Protein AF-B3NI70-F1 (afdb_monomer)

Organism: Drosophila erecta (NCBI:txid7220)

Nearest PDB structures (foldseek):
  4l7q-assembly1_C  TM=9.325E-01  e=4.106E-29  Danio rerio
  4l8f-assembly1_C  TM=9.329E-01  e=4.900E-29  Danio rerio
  1l9x-assembly3_C  TM=9.346E-01  e=8.839E-29  Homo sapiens
  4l95-assembly3_M  TM=9.378E-01  e=8.839E-29  Danio rerio
  1lzl-assembly1_A  TM=3.587E-01  e=7.372E+00  Rhodococcus sp. (in: high G+C Gram-positive bacteria)

Mean predicted aligned error: 4.78 Å

pLDDT: mean 93.31, std 11.62, range [36.91, 98.94]

Solvent-accessible surface area (backbone atoms only — not comparable to full-atom values): 17870 Å² total; per-residue (Å²): 131,83,92,63,78,78,74,79,68,38,37,34,31,37,43,32,35,48,54,46,69,61,51,53,77,75,50,84,71,78,57,40,26,31,40,57,42,32,59,54,53,40,44,42,77,47,59,39,45,51,25,71,34,81,50,69,61,60,68,66,57,51,52,55,53,57,58,33,30,12,26,40,36,33,51,58,74,85,70,58,81,51,67,69,55,34,69,76,36,74,90,54,67,46,38,34,59,61,37,50,42,50,51,49,54,52,36,51,52,40,30,53,50,14,62,76,66,74,34,78,42,47,38,48,26,36,41,13,26,29,43,21,27,50,50,54,52,21,58,72,50,75,33,76,76,47,46,42,84,47,57,80,37,63,32,34,31,42,43,43,72,34,98,63,28,62,79,38,90,85,53,31,82,57,55,65,70,59,53,56,44,42,54,68,42,31,18,40,28,29,74,45,46,65,39,38,29,70,64,38,38,46,76,57,65,38,56,80,53,37,42,69,36,20,30,46,62,43,92,87,63,57,64,27,49,36,28,38,33,38,74,87,48,64,38,39,28,25,44,29,38,42,39,41,21,77,53,45,86,54,78,63,44,88,47,57,36,57,68,4,59,38,74,67,14,30,56,63,22,47,48,58,41,40,50,53,44,59,52,16,65,46,18,68,44,62,61,53,72,72,62,37,70,37,43,33,48,84,82,56,75,63,44,78,40,34,84,40,68,75,46,92,39,45,34,31,34,76,34,45,76,83,68,73,65,61,77,61,71,67,61,59,51,49,69,73,73,108

Secondary structure (DSSP, 8-state):
-----PPPPPEEEEE-EEPPHHHHHHS-S-EEEEEEHHHHHHHHTTT-EEEEE-SS--HHHHHHHHHH-SEEEE-------SHHHHHH-TTS--HHHHHHHHHHHHHHHHHHHHHHTT-GGG---EEEETHHHHHHHHHHHT-GGGSEEEEEEEEEE--EE-TTGGGSTTTTT--HHHHHHHHHS--EEEEEEEE--HHHHHHTTGGGTEEEEEEEE-TT--EEEEEEEESSSSEEEESS-TTHHHH----SS--TTGGGGSHHHHHHHHHHHHHHHHHHTT------HHHHHHHSGGGS--EE-TTSTT-S-SEEEEEETT--PPPPHHHHHHHHH-

Sequence (338 aa):
MAEGALPNPPTVGVMCIDFATGLQRNFPGEFHSYIAASYVKYLEASGVHVVPIWIGRDRAYYDLMMSQLNGILLPGGAVFIDEADRQANPDLSSDCVRSAELIYQLSMERNRRAKKLDDPGGYFPVWGTCLGFQLLLIHAAEAPSIRIGCQPMRKAMPVKLADDYQHSQLLGSLPKSVADEMEKHPFACHQHRYCITKESLQAFGLAKDWHPLATQKDSSGLEFITIVEHRHFPIFGCQFHPERAAFEQLFMTEDKSHMAHSHIGIELAQIFGSRFVDFCRRNRNQFSAELKSRHLIWNWQPVFSGKFKDSNWLQAYLFEKNVDYLEDRNEAEELISS

Foldseek 3Di:
DDPDPDPDAFEEEEEWWADDPLCCVVDPDQFGTWDFCLVVVLLVVLRHFYFYQYFPDDLVSLLVVQLFGLEYEYEDDDDDDDPVVCVVPVVTDGRSLVVLLSNLVSQVVQLVVCVVVVNLQSHYAYEYEAVRVLSNLCSVLVHNVLKDFDDFQAEFDAWAFDPCLLLDLQCVPPDPVLVVLSHPARQFGAGDGIFHAPVSCVVSVNNVQKDQGTWDAGPVGDIGRAWMDGRRGNYIYGNGDLSCLPFQPQDLDDRRHPRLVDPSSNVSSSSNSNSSSVSSSSHPRHDDPVRSVQRTPVVFDWDQSSVDNSDRHRTMTTHRNPDDTDDDPVVVVVVVVD

Structure (mmCIF, N/CA/C/O backbone):
data_AF-B3NI70-F1
#
_entry.id   AF-B3NI70-F1
#
loop_
_atom_site.group_PDB
_atom_site.id
_atom_site.type_symbol
_atom_site.label_atom_id
_atom_site.label_alt_id
_atom_site.label_comp_id
_atom_site.label_asym_id
_atom_site.label_entity_id
_atom_site.label_seq_id
_atom_site.pdbx_PDB_ins_code
_atom_site.Cartn_x
_atom_site.Cartn_y
_atom_site.Cartn_z
_atom_site.occupancy
_atom_site.B_iso_or_equiv
_atom_site.auth_seq_id
_atom_site.auth_comp_id
_atom_site.auth_asym_id
_atom_site.auth_atom_id
_atom_site.pdbx_PDB_model_num
ATOM 1 N N . MET A 1 1 ? -14.626 -33.082 0.506 1.00 39.84 1 MET A N 1
ATOM 2 C CA . MET A 1 1 ? -14.380 -32.120 -0.588 1.00 39.84 1 MET A CA 1
ATOM 3 C C . MET A 1 1 ? -13.054 -32.506 -1.201 1.00 39.84 1 MET A C 1
ATOM 5 O O . MET A 1 1 ? -12.135 -32.752 -0.436 1.00 39.84 1 MET A O 1
ATOM 9 N N . ALA A 1 2 ? -13.011 -32.710 -2.516 1.00 36.91 2 ALA A N 1
ATOM 10 C CA . ALA A 1 2 ? -11.845 -33.266 -3.196 1.00 36.91 2 ALA A CA 1
ATOM 11 C C . ALA A 1 2 ? -10.587 -32.432 -2.907 1.00 36.91 2 ALA A C 1
ATOM 13 O O . ALA A 1 2 ? -10.636 -31.206 -3.004 1.00 36.91 2 ALA A O 1
ATOM 14 N N . GLU A 1 3 ? -9.488 -33.111 -2.571 1.00 44.47 3 G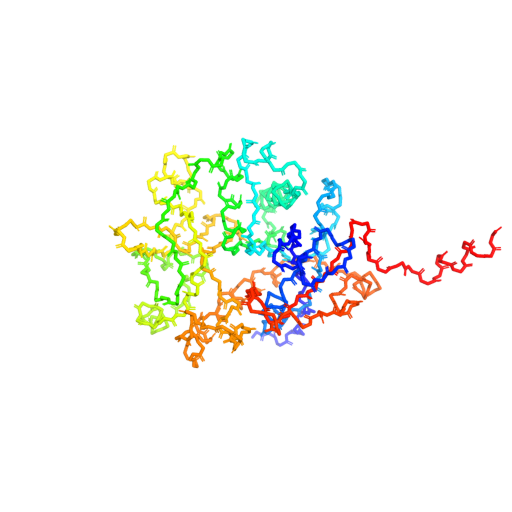LU A N 1
ATOM 15 C CA . GLU A 1 3 ? -8.120 -32.590 -2.639 1.00 44.47 3 GLU A CA 1
ATOM 16 C C . GLU A 1 3 ? -7.811 -32.260 -4.108 1.00 44.47 3 GLU A C 1
ATOM 18 O O . GLU A 1 3 ? -7.195 -33.028 -4.841 1.00 44.47 3 GLU A O 1
ATOM 23 N N . GLY A 1 4 ? -8.358 -31.143 -4.584 1.00 43.78 4 GLY A N 1
ATOM 24 C CA . GLY A 1 4 ? -7.996 -30.549 -5.860 1.00 43.78 4 GLY A CA 1
ATOM 25 C C . GLY A 1 4 ? -6.624 -29.908 -5.720 1.00 43.78 4 GLY A C 1
ATOM 26 O O . GLY A 1 4 ? -6.356 -29.259 -4.708 1.00 43.78 4 GLY A O 1
ATOM 27 N N . ALA A 1 5 ? -5.762 -30.114 -6.717 1.00 45.75 5 ALA A N 1
ATOM 28 C CA . ALA A 1 5 ? -4.449 -29.488 -6.809 1.00 45.75 5 ALA A CA 1
ATOM 29 C C . ALA A 1 5 ? -4.509 -28.022 -6.347 1.00 45.75 5 ALA A C 1
ATOM 31 O O . ALA A 1 5 ? -5.361 -27.261 -6.815 1.00 45.75 5 ALA A O 1
ATOM 32 N N . LEU A 1 6 ? -3.630 -27.643 -5.414 1.00 52.47 6 LEU A N 1
ATOM 33 C CA . LEU A 1 6 ? -3.508 -26.253 -4.985 1.00 52.47 6 LEU A CA 1
ATOM 34 C C . LEU A 1 6 ? -3.320 -25.383 -6.240 1.00 52.47 6 LEU A C 1
ATOM 36 O O . LEU A 1 6 ? -2.445 -25.698 -7.053 1.00 52.47 6 LEU A O 1
ATOM 40 N N . PRO A 1 7 ? -4.134 -24.331 -6.445 1.00 65.25 7 PRO A N 1
ATOM 41 C CA . PRO A 1 7 ? -3.966 -23.452 -7.594 1.00 65.25 7 PRO A CA 1
ATOM 42 C C . PRO A 1 7 ? -2.551 -22.858 -7.597 1.00 65.25 7 PRO A C 1
ATOM 44 O O . PRO A 1 7 ? -1.956 -22.654 -6.535 1.00 65.25 7 PRO A O 1
ATOM 47 N N . ASN A 1 8 ? -2.012 -22.586 -8.793 1.00 80.25 8 ASN A N 1
ATOM 48 C CA . ASN A 1 8 ? -0.702 -21.952 -8.951 1.00 80.25 8 ASN A CA 1
ATOM 49 C C . ASN A 1 8 ? -0.582 -20.723 -8.035 1.00 80.25 8 ASN A C 1
ATOM 51 O O . ASN A 1 8 ? -1.541 -19.949 -7.951 1.00 80.25 8 ASN A O 1
ATOM 55 N N . PRO A 1 9 ? 0.576 -20.500 -7.381 1.00 90.75 9 PRO A N 1
ATOM 56 C CA . PRO A 1 9 ? 0.737 -19.357 -6.493 1.00 90.75 9 PRO A CA 1
ATOM 57 C C . PRO A 1 9 ? 0.391 -18.042 -7.210 1.00 90.75 9 PRO A C 1
ATOM 59 O O . PRO A 1 9 ? 0.916 -17.810 -8.315 1.00 90.75 9 PRO A O 1
ATOM 62 N N . PRO A 1 10 ? -0.458 -17.182 -6.611 1.00 96.44 10 PRO A N 1
ATOM 63 C CA . PRO A 1 10 ? -0.879 -15.941 -7.242 1.00 96.44 10 PRO A CA 1
ATOM 64 C C . PRO A 1 10 ? 0.327 -15.028 -7.474 1.00 96.44 10 PRO A C 1
ATOM 66 O O . PRO A 1 10 ? 1.360 -15.126 -6.808 1.00 96.44 10 PRO A O 1
ATOM 69 N N . THR A 1 11 ? 0.193 -14.139 -8.449 1.00 98.38 11 THR A N 1
ATOM 70 C CA . THR A 1 11 ? 1.201 -13.143 -8.806 1.00 98.38 11 THR A CA 1
ATOM 71 C C . THR A 1 11 ? 0.671 -11.776 -8.408 1.00 98.38 11 THR A C 1
ATOM 73 O O . THR A 1 11 ? -0.350 -11.331 -8.931 1.00 98.38 11 THR A O 1
ATOM 76 N N . VAL A 1 12 ? 1.328 -11.131 -7.451 1.00 98.81 12 VAL A N 1
ATOM 77 C CA . VAL A 1 12 ? 0.884 -9.868 -6.860 1.00 98.81 12 VAL A CA 1
ATOM 78 C C . VAL A 1 12 ? 1.845 -8.760 -7.264 1.00 98.81 12 VAL A C 1
ATOM 80 O O . VAL A 1 12 ? 3.062 -8.900 -7.156 1.00 98.81 12 VAL A O 1
ATOM 83 N N . GLY A 1 13 ? 1.289 -7.652 -7.742 1.00 98.88 13 GLY A N 1
ATOM 84 C CA . GLY A 1 13 ? 2.069 -6.474 -8.087 1.00 98.88 13 GLY A CA 1
ATOM 85 C C . GLY A 1 13 ? 2.399 -5.660 -6.841 1.00 98.88 13 GLY A C 1
ATOM 86 O O . GLY A 1 13 ? 1.537 -5.485 -5.982 1.00 98.88 13 GLY A O 1
ATOM 87 N N . VAL A 1 14 ? 3.609 -5.118 -6.752 1.00 98.94 14 VAL A N 1
ATOM 88 C CA . VAL A 1 14 ? 3.953 -4.065 -5.787 1.00 98.94 14 VAL A CA 1
ATOM 89 C C . VAL A 1 14 ? 4.281 -2.811 -6.576 1.00 98.94 14 VAL A C 1
ATOM 91 O O . VAL A 1 14 ? 5.235 -2.805 -7.350 1.00 98.94 14 VAL A O 1
ATOM 94 N N . MET A 1 15 ? 3.480 -1.762 -6.405 1.00 98.81 15 MET A N 1
ATOM 95 C CA . MET A 1 15 ? 3.727 -0.484 -7.069 1.00 98.81 15 MET A CA 1
ATOM 96 C C . MET A 1 15 ? 5.036 0.123 -6.573 1.00 98.81 15 MET A C 1
ATOM 98 O O . MET A 1 15 ? 5.256 0.214 -5.367 1.00 98.81 15 MET A O 1
ATOM 102 N N . CYS A 1 16 ? 5.901 0.544 -7.492 1.00 98.25 16 CYS A N 1
ATOM 103 C CA . CYS A 1 16 ? 7.057 1.355 -7.141 1.00 98.25 16 CYS A CA 1
ATOM 104 C C . CYS A 1 16 ? 6.605 2.699 -6.547 1.00 98.25 16 CYS A C 1
ATOM 106 O O . CYS A 1 16 ? 5.468 3.134 -6.728 1.00 98.25 16 CYS A O 1
ATOM 108 N N . ILE A 1 17 ? 7.502 3.380 -5.844 1.00 96.44 17 ILE A N 1
ATOM 109 C CA . ILE A 1 17 ? 7.282 4.745 -5.351 1.00 96.44 17 ILE A CA 1
ATOM 110 C C . ILE A 1 17 ? 8.420 5.628 -5.839 1.00 96.44 17 ILE A C 1
ATOM 112 O O . ILE A 1 17 ? 9.542 5.146 -5.995 1.00 96.44 17 ILE A O 1
ATOM 116 N N . ASP A 1 18 ? 8.121 6.905 -6.082 1.00 95.06 18 ASP A N 1
ATOM 117 C CA . ASP A 1 18 ? 9.104 7.926 -6.439 1.00 95.06 18 ASP A CA 1
ATOM 118 C C . ASP A 1 18 ? 10.313 7.897 -5.503 1.00 95.06 18 ASP A C 1
ATOM 120 O O . ASP A 1 18 ? 10.190 7.643 -4.298 1.00 95.06 18 ASP A O 1
ATOM 124 N N . PHE A 1 19 ? 11.495 8.130 -6.068 1.00 91.06 19 PHE A N 1
ATOM 125 C CA . PHE A 1 19 ? 12.748 7.925 -5.361 1.00 91.06 19 PHE A CA 1
ATOM 126 C C . PHE A 1 19 ? 12.858 8.784 -4.097 1.00 91.06 19 PHE A C 1
ATOM 128 O O . PHE A 1 19 ? 12.721 10.006 -4.118 1.00 91.06 19 PHE A O 1
ATOM 135 N N . ALA A 1 20 ? 13.120 8.136 -2.961 1.00 85.75 20 ALA A N 1
ATOM 136 C CA . ALA A 1 20 ? 13.198 8.833 -1.687 1.00 85.75 20 ALA A CA 1
ATOM 137 C C . ALA A 1 20 ? 14.481 9.674 -1.585 1.00 85.75 20 ALA A C 1
ATOM 139 O O . ALA A 1 20 ? 15.583 9.169 -1.799 1.00 85.75 20 ALA A O 1
ATOM 140 N N . THR A 1 21 ? 14.361 10.917 -1.114 1.00 83.94 21 THR A N 1
ATOM 141 C CA . THR A 1 21 ? 15.502 11.836 -0.916 1.00 83.94 21 THR A CA 1
ATOM 142 C C . THR A 1 21 ? 16.610 11.247 -0.034 1.00 83.94 21 THR A C 1
ATOM 144 O O . THR A 1 21 ? 17.794 11.449 -0.294 1.00 83.94 21 THR A O 1
ATOM 147 N N . GLY A 1 22 ? 16.252 10.463 0.990 1.00 82.25 22 GLY A N 1
ATOM 148 C CA . GLY A 1 22 ? 17.220 9.748 1.830 1.00 82.25 22 GLY A CA 1
ATOM 149 C C . GLY A 1 22 ? 18.013 8.670 1.077 1.00 82.25 22 GLY A C 1
ATOM 150 O O . GLY A 1 22 ? 19.196 8.483 1.348 1.00 82.25 22 GLY A O 1
ATOM 151 N N . LEU A 1 23 ? 17.402 7.990 0.100 1.00 85.00 23 LEU A N 1
ATOM 152 C CA . LEU A 1 23 ? 18.117 7.045 -0.765 1.00 85.00 23 LEU A CA 1
ATOM 153 C C . LEU A 1 23 ? 19.006 7.792 -1.759 1.00 85.00 23 LEU A C 1
ATOM 155 O O . LEU A 1 23 ? 20.161 7.412 -1.917 1.00 85.00 23 LEU A O 1
ATOM 159 N N . GLN A 1 24 ? 18.522 8.896 -2.332 1.00 85.50 24 GLN A N 1
ATOM 160 C CA . GLN A 1 24 ? 19.281 9.737 -3.264 1.00 85.50 24 GLN A CA 1
ATOM 161 C C . GLN A 1 24 ? 20.598 10.255 -2.683 1.00 85.50 24 GLN A C 1
ATOM 163 O O . GLN A 1 24 ? 21.613 10.267 -3.373 1.00 85.50 24 GLN A O 1
ATOM 168 N N . ARG A 1 25 ? 20.621 10.626 -1.397 1.00 85.75 25 ARG A N 1
ATOM 169 C CA . ARG A 1 25 ? 21.863 11.052 -0.728 1.00 85.75 25 ARG A CA 1
ATOM 170 C C . ARG A 1 25 ? 22.903 9.939 -0.593 1.00 85.75 25 ARG A C 1
ATOM 172 O O . ARG A 1 25 ? 24.093 10.232 -0.548 1.00 85.75 25 ARG A O 1
ATOM 179 N N . ASN A 1 26 ? 22.461 8.689 -0.480 1.00 87.44 26 ASN A N 1
ATOM 180 C CA . ASN A 1 26 ? 23.309 7.549 -0.124 1.00 87.44 26 ASN A CA 1
ATOM 181 C C . ASN A 1 26 ? 23.675 6.655 -1.317 1.00 87.44 26 ASN A C 1
ATOM 183 O O . ASN A 1 26 ? 24.679 5.943 -1.269 1.00 87.44 26 ASN A O 1
ATOM 187 N N . PHE A 1 27 ? 22.866 6.682 -2.374 1.00 88.19 27 PHE A N 1
ATOM 188 C CA . PHE A 1 27 ? 23.046 5.903 -3.591 1.00 88.19 27 PHE A CA 1
ATOM 189 C C . PHE A 1 27 ? 23.091 6.855 -4.790 1.00 88.19 27 PHE A C 1
ATOM 191 O O . PHE A 1 27 ? 22.039 7.172 -5.349 1.00 88.19 27 PHE A O 1
ATOM 198 N N . PRO A 1 28 ? 24.288 7.338 -5.177 1.00 80.69 28 PRO A N 1
ATOM 199 C CA . PRO A 1 28 ? 24.428 8.148 -6.378 1.00 80.69 28 PRO A CA 1
ATOM 200 C C . PRO A 1 28 ? 24.087 7.297 -7.609 1.00 80.69 28 PRO A C 1
ATOM 202 O O . PRO A 1 28 ? 24.557 6.167 -7.737 1.00 80.69 28 PRO A O 1
ATOM 205 N N . GLY A 1 29 ? 23.256 7.835 -8.496 1.00 80.38 29 GLY A N 1
ATOM 206 C CA . GLY A 1 29 ? 22.772 7.165 -9.701 1.00 80.38 29 GLY A CA 1
ATOM 207 C C . GLY A 1 29 ? 21.487 7.813 -10.212 1.00 80.38 29 GLY A C 1
ATOM 208 O O . GLY A 1 29 ? 20.841 8.571 -9.486 1.00 80.38 29 GLY A O 1
ATOM 209 N N . GLU A 1 30 ? 21.108 7.514 -11.452 1.00 84.25 30 GLU A N 1
ATOM 210 C CA . GLU A 1 30 ? 19.882 8.026 -12.081 1.00 84.25 30 GLU A CA 1
ATOM 211 C C . GLU A 1 30 ? 18.668 7.139 -11.747 1.00 84.25 30 GLU A C 1
ATOM 213 O O . GLU A 1 30 ? 17.980 6.604 -12.617 1.00 84.25 30 GLU A O 1
ATOM 218 N N . PHE A 1 31 ? 18.408 6.958 -10.450 1.00 91.31 31 PHE A N 1
ATOM 219 C CA . PHE A 1 31 ? 17.236 6.227 -9.972 1.00 91.31 31 PHE A CA 1
ATOM 220 C C . PHE A 1 31 ? 15.998 7.127 -9.947 1.00 91.31 31 PHE A C 1
ATOM 222 O O . PHE A 1 31 ? 16.049 8.272 -9.503 1.00 91.31 31 PHE A O 1
ATOM 229 N N . HIS A 1 32 ? 14.867 6.575 -10.382 1.00 92.31 32 HIS A N 1
ATOM 230 C CA . HIS A 1 32 ? 13.576 7.268 -10.458 1.00 92.31 32 HIS A CA 1
ATOM 231 C C . HIS A 1 32 ? 12.558 6.723 -9.467 1.00 92.31 32 HIS A C 1
ATOM 233 O O . HIS A 1 32 ? 11.722 7.456 -8.943 1.00 92.31 32 HIS A O 1
ATOM 239 N N . SER A 1 33 ? 12.627 5.424 -9.180 1.00 96.00 33 SER A N 1
ATOM 240 C CA . SER A 1 33 ? 11.691 4.783 -8.266 1.00 96.00 33 SER A CA 1
ATOM 241 C C . SER A 1 33 ? 12.350 3.678 -7.451 1.00 96.00 33 SER A C 1
ATOM 243 O O . SER A 1 33 ? 13.472 3.251 -7.729 1.00 96.00 33 SER A O 1
ATOM 245 N N . TYR A 1 34 ? 11.677 3.237 -6.394 1.00 97.31 34 TYR A N 1
ATOM 246 C CA . TYR A 1 34 ? 12.152 2.155 -5.539 1.00 97.31 34 TYR A CA 1
ATOM 247 C C . TYR A 1 34 ? 10.994 1.331 -4.970 1.00 97.31 34 TYR A C 1
ATOM 249 O O . TYR A 1 34 ? 9.837 1.759 -4.963 1.00 97.31 34 TYR A O 1
ATOM 257 N N . ILE A 1 35 ? 11.334 0.154 -4.447 1.00 98.44 35 ILE A N 1
ATOM 258 C CA . ILE A 1 35 ? 10.477 -0.657 -3.577 1.00 98.44 35 ILE A CA 1
ATOM 259 C C . ILE A 1 35 ? 11.288 -1.018 -2.332 1.00 98.44 35 ILE A C 1
ATOM 261 O O . ILE A 1 35 ? 12.368 -1.602 -2.438 1.00 98.44 35 ILE A O 1
ATOM 265 N N . ALA A 1 36 ? 10.771 -0.719 -1.138 1.00 98.19 36 ALA A N 1
ATOM 266 C CA . ALA A 1 36 ? 11.353 -1.262 0.088 1.00 98.19 36 ALA A CA 1
ATOM 267 C C . ALA A 1 36 ? 11.178 -2.788 0.105 1.00 98.19 36 ALA A C 1
ATOM 269 O O . ALA A 1 36 ? 10.072 -3.301 -0.087 1.00 98.19 36 ALA A O 1
ATOM 270 N N . ALA A 1 37 ? 12.264 -3.528 0.334 1.00 98.69 37 ALA A N 1
ATOM 271 C CA . ALA A 1 37 ? 12.258 -4.985 0.204 1.00 98.69 37 ALA A CA 1
ATOM 272 C C . ALA A 1 37 ? 11.332 -5.676 1.220 1.00 98.69 37 ALA A C 1
ATOM 274 O O . ALA A 1 37 ? 10.923 -6.814 1.001 1.00 98.69 37 ALA A O 1
ATOM 275 N N . SER A 1 38 ? 10.976 -4.998 2.312 1.00 98.69 38 SER A N 1
ATOM 276 C CA . SER A 1 38 ? 10.004 -5.475 3.295 1.00 98.69 38 SER A CA 1
ATOM 277 C C . SER A 1 38 ? 8.625 -5.754 2.693 1.00 98.69 38 SER A C 1
ATOM 279 O O . SER A 1 38 ? 8.050 -6.783 3.029 1.00 98.69 38 SER A O 1
ATOM 281 N N . TY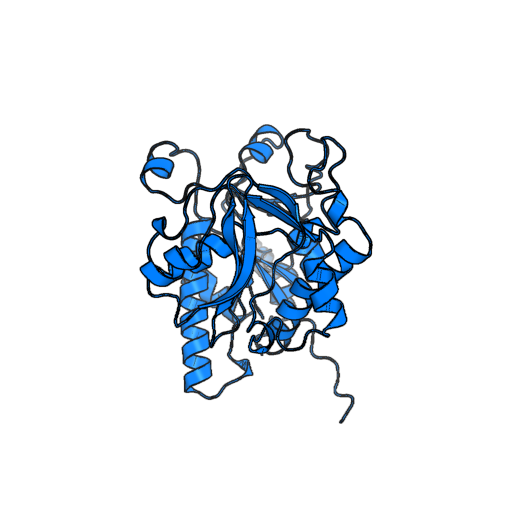R A 1 39 ? 8.127 -4.953 1.740 1.00 98.88 39 TYR A N 1
ATOM 282 C CA . TYR A 1 39 ? 6.857 -5.250 1.052 1.00 98.88 39 TYR A CA 1
ATOM 283 C C . TYR A 1 39 ? 6.916 -6.548 0.243 1.00 98.88 39 TYR A C 1
ATOM 285 O O . TYR A 1 39 ? 5.953 -7.314 0.227 1.00 98.88 39 TYR A O 1
ATOM 293 N N . VAL A 1 40 ? 8.056 -6.807 -0.405 1.00 98.88 40 VAL A N 1
ATOM 294 C CA . VAL A 1 40 ? 8.282 -8.023 -1.198 1.00 98.88 40 VAL A CA 1
ATOM 295 C C . VAL A 1 40 ? 8.292 -9.239 -0.275 1.00 98.88 40 VAL A C 1
ATOM 297 O O . VAL A 1 40 ? 7.477 -10.141 -0.446 1.00 98.88 40 VAL A O 1
ATOM 300 N N . LYS A 1 41 ? 9.132 -9.211 0.769 1.00 98.88 41 LYS A N 1
ATOM 301 C CA . LYS A 1 41 ? 9.246 -10.289 1.766 1.00 98.88 41 LYS A CA 1
ATOM 302 C C . LYS A 1 41 ? 7.914 -10.577 2.459 1.00 98.88 41 LYS A C 1
ATOM 304 O O . LYS A 1 41 ? 7.567 -11.732 2.677 1.00 98.88 41 LYS A O 1
ATOM 309 N N . TYR A 1 42 ? 7.155 -9.532 2.774 1.00 98.81 42 TYR A N 1
ATOM 310 C CA . TYR A 1 42 ? 5.852 -9.631 3.426 1.00 98.81 42 TYR A CA 1
ATOM 311 C C . TYR A 1 42 ? 4.812 -10.391 2.599 1.00 98.81 42 TYR A C 1
ATOM 313 O O . TYR A 1 42 ? 4.085 -11.243 3.123 1.00 98.81 42 TYR A O 1
ATOM 321 N N . LEU A 1 43 ? 4.767 -10.113 1.296 1.00 98.81 43 LEU A N 1
ATOM 322 C CA . LEU A 1 43 ? 3.892 -10.819 0.370 1.00 98.81 43 LEU A CA 1
ATOM 323 C C . LEU A 1 43 ? 4.404 -12.234 0.077 1.00 98.81 43 LEU A C 1
ATOM 325 O O . LEU A 1 43 ? 3.613 -13.175 0.111 1.00 98.81 43 LEU A O 1
ATOM 329 N N . GLU A 1 44 ? 5.709 -12.417 -0.148 1.00 98.69 44 GLU A N 1
ATOM 330 C CA . GLU A 1 44 ? 6.312 -13.741 -0.370 1.00 98.69 44 GLU A CA 1
ATOM 331 C C . GLU A 1 44 ? 6.085 -14.680 0.826 1.00 98.69 44 GLU A C 1
ATOM 333 O O . GLU A 1 44 ? 5.736 -15.844 0.628 1.00 98.69 44 GLU A O 1
ATOM 338 N N . ALA A 1 45 ? 6.149 -14.166 2.061 1.00 98.38 45 ALA A N 1
ATOM 339 C CA . ALA A 1 45 ? 5.808 -14.908 3.280 1.00 98.38 45 ALA A CA 1
ATOM 340 C C . ALA A 1 45 ? 4.341 -15.386 3.323 1.00 98.38 45 ALA A C 1
ATOM 342 O O . ALA A 1 45 ? 4.008 -16.292 4.083 1.00 98.38 45 ALA A O 1
ATOM 343 N N . SER A 1 46 ? 3.469 -14.817 2.484 1.00 97.75 46 SER A N 1
ATOM 344 C CA . SER A 1 46 ? 2.071 -15.235 2.307 1.00 97.75 46 SER A CA 1
ATOM 345 C C . SER A 1 46 ? 1.870 -16.205 1.127 1.00 97.75 46 SER A C 1
ATOM 347 O O . SER A 1 46 ? 0.734 -16.591 0.829 1.00 97.75 46 SER A O 1
ATOM 349 N N . GLY A 1 47 ? 2.952 -16.618 0.453 1.00 97.06 47 GLY A N 1
ATOM 350 C CA . GLY A 1 47 ? 2.947 -17.626 -0.609 1.00 97.06 47 GLY A CA 1
ATOM 351 C C . GLY A 1 47 ? 2.571 -17.084 -1.988 1.00 97.06 47 GLY A C 1
ATOM 352 O O . GLY A 1 47 ? 1.735 -17.683 -2.670 1.00 97.06 47 GLY A O 1
ATOM 353 N N . VAL A 1 48 ? 3.151 -15.949 -2.388 1.00 97.81 48 VAL A N 1
ATOM 354 C CA . VAL A 1 48 ? 2.928 -15.336 -3.710 1.00 97.81 48 VAL A CA 1
ATOM 355 C C . VAL A 1 48 ? 4.232 -15.083 -4.445 1.00 97.81 48 VAL A C 1
ATOM 357 O O . VAL A 1 48 ? 5.297 -14.996 -3.844 1.00 97.81 48 VAL A O 1
ATOM 360 N N . HIS A 1 49 ? 4.116 -14.900 -5.754 1.00 98.31 49 HIS A N 1
ATOM 361 C CA . HIS A 1 49 ? 5.169 -14.317 -6.569 1.00 98.31 49 HIS A CA 1
ATOM 362 C C . HIS A 1 49 ? 4.960 -12.806 -6.692 1.00 98.31 49 HIS A C 1
ATOM 364 O O . HIS A 1 49 ? 3.824 -12.366 -6.872 1.00 98.31 49 HIS A O 1
ATOM 370 N N . VAL A 1 50 ? 6.035 -12.020 -6.635 1.00 98.81 50 VAL A N 1
ATOM 371 C CA . VAL A 1 50 ? 5.956 -10.553 -6.687 1.00 98.81 50 VAL A CA 1
ATOM 372 C C . VAL A 1 50 ? 6.474 -10.012 -8.017 1.00 98.81 50 VAL A C 1
ATOM 374 O O . VAL A 1 50 ? 7.516 -10.441 -8.511 1.00 98.81 50 VAL A O 1
ATOM 377 N N . VAL A 1 51 ? 5.748 -9.041 -8.571 1.00 98.75 51 VAL A N 1
ATOM 378 C CA . VAL A 1 51 ? 6.132 -8.265 -9.760 1.00 98.75 51 VAL A CA 1
ATOM 379 C C . VAL A 1 51 ? 6.238 -6.785 -9.364 1.00 98.75 51 VAL A C 1
ATOM 381 O O . VAL A 1 51 ? 5.268 -6.253 -8.816 1.00 98.75 51 VAL A O 1
ATOM 384 N N . PRO A 1 52 ? 7.368 -6.091 -9.601 1.00 98.62 52 PRO A N 1
ATOM 385 C CA . PRO A 1 52 ? 7.431 -4.642 -9.431 1.00 98.62 52 PRO A CA 1
ATOM 386 C C . PRO A 1 52 ? 6.557 -3.966 -10.490 1.00 98.62 52 PRO A C 1
ATOM 388 O O . PRO A 1 52 ? 6.610 -4.349 -11.654 1.00 98.62 52 PRO A O 1
ATOM 391 N N . ILE A 1 53 ? 5.739 -2.985 -10.111 1.00 98.62 53 ILE A N 1
ATOM 392 C CA . ILE A 1 53 ? 4.860 -2.249 -11.032 1.00 98.62 53 ILE A CA 1
ATOM 393 C C . ILE A 1 53 ? 5.377 -0.823 -11.183 1.00 98.62 53 ILE A C 1
ATOM 395 O O . ILE A 1 53 ? 5.307 -0.027 -10.246 1.00 98.62 53 ILE A O 1
ATOM 399 N N . TRP A 1 54 ? 5.862 -0.504 -12.382 1.00 98.00 54 TRP A N 1
ATOM 400 C CA . TRP A 1 54 ? 6.416 0.805 -12.720 1.00 98.00 54 TRP A CA 1
ATOM 401 C C . TRP A 1 54 ? 5.413 1.952 -12.538 1.00 98.00 54 TRP A C 1
ATOM 403 O O . TRP A 1 54 ? 4.225 1.834 -12.856 1.00 98.00 54 TRP A O 1
ATOM 413 N N . ILE A 1 55 ? 5.913 3.082 -12.043 1.00 97.44 55 ILE A N 1
ATOM 414 C CA . ILE A 1 55 ? 5.176 4.349 -11.948 1.00 97.44 55 ILE A CA 1
ATOM 415 C C . ILE A 1 55 ? 5.417 5.213 -13.186 1.00 97.44 55 ILE A C 1
ATOM 417 O O . ILE A 1 55 ? 6.374 4.989 -13.923 1.00 97.44 55 ILE A O 1
ATOM 421 N N . GLY A 1 56 ? 4.546 6.194 -13.418 1.00 95.31 56 GLY A N 1
ATOM 422 C CA . GLY A 1 56 ? 4.701 7.157 -14.516 1.00 95.31 56 GLY A CA 1
ATOM 423 C C . GLY A 1 56 ? 4.395 6.578 -15.900 1.00 95.31 56 GLY A C 1
ATOM 424 O O . GLY A 1 56 ? 4.695 7.204 -16.914 1.00 95.31 56 GLY A O 1
ATOM 425 N N . ARG A 1 57 ? 3.793 5.386 -15.955 1.00 96.06 57 ARG A N 1
ATOM 426 C CA . ARG A 1 57 ? 3.325 4.761 -17.195 1.00 96.06 57 ARG A CA 1
ATOM 427 C C . ARG A 1 57 ? 1.890 5.201 -17.507 1.00 96.06 57 ARG A C 1
ATOM 429 O O . ARG A 1 57 ? 1.220 5.844 -16.697 1.00 96.06 57 ARG A O 1
ATOM 436 N N . ASP A 1 58 ? 1.421 4.890 -18.709 1.00 97.56 58 ASP A N 1
ATOM 437 C CA . ASP A 1 58 ? 0.070 5.242 -19.134 1.00 97.56 58 ASP A CA 1
ATOM 438 C C . ASP A 1 58 ? -0.989 4.242 -18.632 1.00 97.56 58 ASP A C 1
ATOM 440 O O . ASP A 1 58 ? -0.704 3.223 -18.000 1.00 97.56 58 ASP A O 1
ATOM 444 N N . ARG A 1 59 ? -2.261 4.538 -18.911 1.00 98.44 59 ARG A N 1
ATOM 445 C CA . ARG A 1 59 ? -3.379 3.672 -18.520 1.00 98.44 59 ARG A CA 1
ATOM 446 C C . ARG A 1 59 ? -3.307 2.282 -19.165 1.00 98.44 59 ARG A C 1
ATOM 448 O O . ARG A 1 59 ? -3.724 1.318 -18.527 1.00 98.44 59 ARG A O 1
ATOM 455 N N . ALA A 1 60 ? -2.822 2.184 -20.405 1.00 98.56 60 ALA A N 1
ATOM 456 C CA . ALA A 1 60 ? -2.771 0.927 -21.147 1.00 98.56 60 ALA A CA 1
ATOM 457 C C . ALA A 1 60 ? -1.788 -0.052 -20.497 1.00 98.56 60 ALA A C 1
ATOM 459 O O . ALA A 1 60 ? -2.114 -1.226 -20.332 1.00 98.56 60 ALA A O 1
ATOM 460 N N . TYR A 1 61 ? -0.645 0.451 -20.029 1.00 98.12 61 TYR A N 1
ATOM 461 C CA . TYR A 1 61 ? 0.298 -0.319 -19.227 1.00 98.12 61 TYR A CA 1
ATOM 462 C C . TYR A 1 61 ? -0.363 -0.910 -17.973 1.00 98.12 61 TYR A C 1
ATOM 464 O O . TYR A 1 61 ? -0.276 -2.116 -17.736 1.00 98.12 61 TYR A O 1
ATOM 472 N N . TYR A 1 62 ? -1.064 -0.093 -17.177 1.00 98.69 62 TYR A N 1
ATOM 473 C CA . TYR A 1 62 ? -1.699 -0.591 -15.952 1.00 98.69 62 TYR A CA 1
ATOM 474 C C . TYR A 1 62 ? -2.810 -1.598 -16.245 1.00 98.69 62 TYR A C 1
ATOM 476 O O . TYR A 1 62 ? -2.915 -2.599 -15.537 1.00 98.69 62 TYR A O 1
ATOM 484 N N . ASP A 1 63 ? -3.608 -1.386 -17.293 1.00 98.56 63 ASP A N 1
ATOM 485 C CA . ASP A 1 63 ? -4.640 -2.349 -17.680 1.00 98.56 63 ASP A CA 1
AT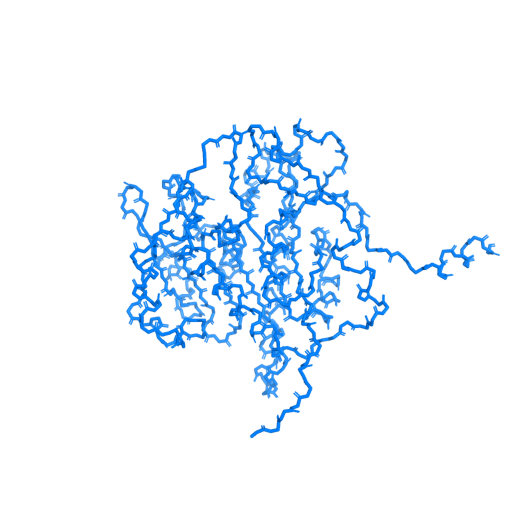OM 486 C C . ASP A 1 63 ? -4.031 -3.686 -18.133 1.00 98.56 63 ASP A C 1
ATOM 488 O O . ASP A 1 63 ? -4.475 -4.752 -17.687 1.00 98.56 63 ASP A O 1
ATOM 492 N N . LEU A 1 64 ? -2.956 -3.641 -18.928 1.00 97.94 64 LEU A N 1
ATOM 493 C CA . LEU A 1 64 ? -2.201 -4.825 -19.332 1.00 97.94 64 LEU A CA 1
ATOM 494 C C . LEU A 1 64 ? -1.664 -5.570 -18.107 1.00 97.94 64 LEU A C 1
ATOM 496 O O . LEU A 1 64 ? -1.974 -6.748 -17.931 1.00 97.94 64 LEU A O 1
ATOM 500 N N . MET A 1 65 ? -0.942 -4.894 -17.213 1.00 98.44 65 MET A N 1
ATOM 501 C CA . MET A 1 65 ? -0.390 -5.520 -16.008 1.00 98.44 65 MET A CA 1
ATOM 502 C C . MET A 1 65 ? -1.487 -6.114 -15.123 1.00 98.44 65 MET A C 1
ATOM 504 O O . MET A 1 65 ? -1.412 -7.274 -14.711 1.00 98.44 65 MET A O 1
ATOM 508 N N . MET A 1 66 ? -2.567 -5.370 -14.883 1.00 98.56 66 MET A N 1
ATOM 509 C CA . MET A 1 66 ? -3.696 -5.861 -14.098 1.00 98.56 66 MET A CA 1
ATOM 510 C C . MET A 1 66 ? -4.410 -7.033 -14.776 1.00 98.56 66 MET A C 1
ATOM 512 O O . MET A 1 66 ? -5.081 -7.792 -14.089 1.00 98.56 66 MET A O 1
ATOM 516 N N . SER A 1 67 ? -4.331 -7.214 -16.101 1.00 97.69 67 SER A N 1
ATOM 517 C CA . SER A 1 67 ? -4.898 -8.396 -16.783 1.00 97.69 67 SER A CA 1
ATOM 518 C C . SER A 1 67 ? -4.149 -9.694 -16.457 1.00 97.69 67 SER A C 1
ATOM 520 O O . SER A 1 67 ? -4.732 -10.770 -16.549 1.00 97.69 67 SER A O 1
ATOM 522 N N . GLN A 1 68 ? -2.886 -9.587 -16.035 1.00 97.69 68 GLN A N 1
ATOM 523 C CA . GLN A 1 68 ? -2.015 -10.723 -15.728 1.00 97.69 68 GLN A CA 1
ATOM 524 C C . GLN A 1 68 ? -1.921 -10.999 -14.216 1.00 97.69 68 GLN A C 1
ATOM 526 O O . GLN A 1 68 ? -1.799 -12.149 -13.794 1.00 97.69 68 GLN A O 1
ATOM 531 N N . LEU A 1 69 ? -1.980 -9.948 -13.391 1.00 98.44 69 LEU A N 1
ATOM 532 C CA . LEU A 1 69 ? -1.825 -10.013 -11.933 1.00 98.44 69 LEU A CA 1
ATOM 533 C C . LEU A 1 69 ? -3.102 -10.466 -11.223 1.00 98.44 69 LEU A C 1
ATOM 535 O O . LEU A 1 69 ? -4.210 -10.223 -11.691 1.00 98.44 69 LEU A O 1
ATOM 539 N N . ASN A 1 70 ? -2.937 -11.033 -10.032 1.00 98.69 70 ASN A N 1
ATOM 540 C CA . ASN A 1 70 ? -4.031 -11.451 -9.157 1.00 98.69 70 ASN A CA 1
ATOM 541 C C . ASN A 1 70 ? -4.421 -10.388 -8.117 1.00 98.69 70 ASN A C 1
ATOM 543 O O . ASN A 1 70 ? -5.402 -10.569 -7.405 1.00 98.69 70 ASN A O 1
ATOM 547 N N . GLY A 1 71 ? -3.652 -9.303 -8.009 1.00 98.81 71 GLY A N 1
ATOM 548 C CA . GLY A 1 71 ? -3.888 -8.169 -7.117 1.00 98.81 71 GLY A CA 1
ATOM 549 C C . GLY A 1 71 ? -2.687 -7.221 -7.099 1.00 98.81 71 GLY A C 1
ATOM 550 O O . GLY A 1 71 ? -1.614 -7.572 -7.599 1.00 98.81 71 GLY A O 1
ATOM 551 N N . ILE A 1 72 ? -2.856 -6.019 -6.543 1.00 98.94 72 ILE A N 1
ATOM 552 C CA . ILE A 1 72 ? -1.777 -5.020 -6.413 1.00 98.94 72 ILE A CA 1
ATOM 553 C C . ILE A 1 72 ? -1.725 -4.445 -4.994 1.00 98.94 72 ILE A C 1
ATOM 555 O O . ILE A 1 72 ? -2.754 -4.084 -4.426 1.00 98.94 72 ILE A O 1
ATOM 559 N N . LEU A 1 73 ? -0.516 -4.308 -4.450 1.00 98.94 73 LEU A N 1
ATOM 560 C CA . LEU A 1 73 ? -0.222 -3.550 -3.238 1.00 98.94 73 LEU A CA 1
ATOM 561 C C . LEU A 1 73 ? 0.374 -2.179 -3.597 1.00 98.94 73 LEU A C 1
ATOM 563 O O . LEU A 1 73 ? 1.362 -2.083 -4.327 1.00 98.94 73 LEU A O 1
ATOM 567 N N . LEU A 1 74 ? -0.218 -1.125 -3.040 1.00 98.88 74 LEU A N 1
ATOM 568 C CA . LEU A 1 74 ? 0.267 0.251 -3.047 1.00 98.88 74 LEU A CA 1
ATOM 569 C C . LEU A 1 74 ? 1.022 0.491 -1.729 1.00 98.88 74 LEU A C 1
ATOM 571 O O . LEU A 1 74 ? 0.391 0.523 -0.664 1.00 98.88 74 LEU A O 1
ATOM 575 N N . PRO A 1 75 ? 2.358 0.605 -1.753 1.00 98.62 75 PRO A N 1
ATOM 576 C CA . PRO A 1 75 ? 3.143 0.698 -0.530 1.00 98.62 75 PRO A CA 1
ATOM 577 C C . PRO A 1 75 ? 3.080 2.098 0.094 1.00 98.62 75 PRO A C 1
ATOM 579 O O . PRO A 1 75 ? 2.526 3.053 -0.455 1.00 98.62 75 PRO A O 1
ATOM 582 N N . GLY A 1 76 ? 3.673 2.218 1.278 1.00 97.19 76 GLY A N 1
ATOM 583 C CA . GLY A 1 76 ? 3.944 3.498 1.915 1.00 97.19 76 GLY A CA 1
ATOM 584 C C . GLY A 1 76 ? 5.092 4.254 1.244 1.00 97.19 76 GLY A C 1
ATOM 585 O O . GLY A 1 76 ? 5.875 3.696 0.481 1.00 97.19 76 GLY A O 1
ATOM 586 N N . GLY A 1 77 ? 5.222 5.536 1.572 1.00 93.00 77 GLY A N 1
ATOM 587 C CA . GLY A 1 77 ? 6.226 6.416 0.987 1.00 93.00 77 GLY A CA 1
ATOM 588 C C . GLY A 1 77 ? 6.038 7.858 1.441 1.00 93.00 77 GLY A C 1
ATOM 589 O O . GLY A 1 77 ? 5.210 8.144 2.308 1.00 93.00 77 GLY A O 1
ATOM 590 N N . ALA A 1 78 ? 6.805 8.768 0.850 1.00 88.19 78 ALA A N 1
ATOM 591 C CA . ALA A 1 78 ? 6.706 10.195 1.121 1.00 88.19 78 ALA A CA 1
ATOM 592 C C . ALA A 1 78 ? 6.890 10.973 -0.184 1.00 88.19 78 ALA A C 1
ATOM 594 O O . ALA A 1 78 ? 8.012 11.125 -0.656 1.00 88.19 78 ALA A O 1
ATOM 595 N N . VAL A 1 79 ? 5.777 11.448 -0.742 1.00 88.19 79 VAL A N 1
ATOM 596 C CA . VAL A 1 79 ? 5.732 12.276 -1.954 1.00 88.19 79 VAL A CA 1
ATOM 597 C C . VAL A 1 79 ? 4.856 13.501 -1.716 1.00 88.19 79 VAL A C 1
ATOM 599 O O . VAL A 1 79 ? 4.028 13.514 -0.793 1.00 88.19 79 VAL A O 1
ATOM 602 N N . PHE A 1 80 ? 5.024 14.522 -2.550 1.00 85.56 80 PHE A N 1
ATOM 603 C CA . PHE A 1 80 ? 4.152 15.688 -2.542 1.00 85.56 80 PHE A CA 1
ATOM 604 C C . PHE A 1 80 ? 2.872 15.381 -3.321 1.00 85.56 80 PHE A C 1
ATOM 606 O O . PHE A 1 80 ? 2.905 14.948 -4.466 1.00 85.56 80 PHE A O 1
ATOM 613 N N . ILE A 1 81 ? 1.723 15.579 -2.678 1.00 85.56 81 ILE A N 1
ATOM 614 C CA . ILE A 1 81 ? 0.411 15.342 -3.306 1.00 85.56 81 ILE A CA 1
ATOM 615 C C . ILE A 1 81 ? -0.229 16.675 -3.687 1.00 85.56 81 ILE A C 1
ATOM 617 O O . ILE A 1 81 ? -0.832 16.802 -4.749 1.00 85.56 81 ILE A O 1
ATOM 621 N N . ASP A 1 82 ? -0.085 17.669 -2.816 1.00 82.44 82 ASP A N 1
ATOM 622 C CA . ASP A 1 82 ? -0.673 18.984 -2.989 1.00 82.44 82 ASP A CA 1
ATOM 623 C C . ASP A 1 82 ? 0.058 19.763 -4.093 1.00 82.44 82 ASP A C 1
ATOM 625 O O . ASP A 1 82 ? 1.287 19.760 -4.175 1.00 82.44 82 ASP A O 1
ATOM 629 N N . GLU A 1 83 ? -0.702 20.436 -4.960 1.00 79.94 83 GLU A N 1
ATOM 630 C CA . GLU A 1 83 ? -0.158 21.143 -6.129 1.00 79.94 83 GLU A CA 1
ATOM 631 C C . GLU A 1 83 ? 0.896 22.184 -5.739 1.00 79.94 83 GLU A C 1
ATOM 633 O O . GLU A 1 83 ? 1.960 22.247 -6.348 1.00 79.94 83 GLU A O 1
ATOM 638 N N . ALA A 1 84 ? 0.628 22.952 -4.682 1.00 80.88 84 ALA A N 1
ATOM 639 C CA . ALA A 1 84 ? 1.553 23.960 -4.177 1.00 80.88 84 ALA A CA 1
ATOM 640 C C . ALA A 1 84 ? 2.894 23.350 -3.736 1.00 80.88 84 ALA A C 1
ATOM 642 O O . ALA A 1 84 ? 3.948 23.915 -4.021 1.00 80.88 84 ALA A O 1
ATOM 643 N N . ASP A 1 85 ? 2.867 22.178 -3.095 1.00 81.19 85 ASP A N 1
ATOM 644 C CA . ASP A 1 85 ? 4.080 21.487 -2.661 1.00 81.19 85 ASP A CA 1
ATOM 645 C C . ASP A 1 85 ? 4.881 20.959 -3.860 1.00 81.19 85 ASP A C 1
ATOM 647 O O . ASP A 1 85 ? 6.108 21.068 -3.873 1.00 81.19 85 ASP A O 1
ATOM 651 N N . ARG A 1 86 ? 4.200 20.431 -4.888 1.00 82.44 86 ARG A N 1
ATOM 652 C CA . ARG A 1 86 ? 4.846 19.978 -6.132 1.00 82.44 86 ARG A CA 1
ATOM 653 C C . ARG A 1 86 ? 5.489 21.140 -6.885 1.00 82.44 86 ARG A C 1
ATOM 655 O O . ARG A 1 86 ? 6.638 21.038 -7.299 1.00 82.44 86 ARG A O 1
ATOM 662 N N . GLN A 1 87 ? 4.789 22.268 -7.001 1.00 82.38 87 GLN A N 1
ATOM 663 C CA . GLN A 1 87 ? 5.326 23.480 -7.628 1.00 82.38 87 GLN A CA 1
ATOM 664 C C . GLN A 1 87 ? 6.519 24.057 -6.858 1.00 82.38 87 GLN A C 1
ATOM 666 O O . GLN A 1 87 ? 7.458 24.558 -7.473 1.00 82.38 87 GLN A O 1
ATOM 671 N N . ALA A 1 88 ? 6.507 23.972 -5.525 1.00 84.38 88 ALA A N 1
ATOM 672 C CA . ALA A 1 88 ? 7.620 24.409 -4.686 1.00 84.38 88 ALA A CA 1
ATOM 673 C C . ALA A 1 88 ? 8.843 23.474 -4.755 1.00 84.38 88 ALA A C 1
ATOM 675 O O . ALA A 1 88 ? 9.933 23.876 -4.352 1.00 84.38 88 ALA A O 1
ATOM 676 N N . ASN A 1 89 ? 8.677 22.244 -5.251 1.00 81.12 89 ASN A N 1
ATOM 677 C CA . ASN A 1 89 ? 9.724 21.225 -5.317 1.00 81.12 89 ASN A CA 1
ATOM 678 C C . ASN A 1 89 ? 9.747 20.544 -6.702 1.00 81.12 89 ASN A C 1
ATOM 680 O O . ASN A 1 89 ? 9.531 19.334 -6.786 1.00 81.12 89 ASN A O 1
ATOM 684 N N . PRO A 1 90 ? 10.013 21.292 -7.791 1.00 80.69 90 PRO A N 1
ATOM 685 C CA . PRO A 1 90 ? 9.874 20.790 -9.162 1.00 80.69 90 PRO A CA 1
ATOM 686 C C . PRO A 1 90 ? 10.848 19.653 -9.512 1.00 80.69 90 PRO A C 1
ATOM 688 O O . PRO A 1 90 ? 10.587 18.889 -10.437 1.00 80.69 90 PRO A O 1
ATOM 691 N N . ASP A 1 91 ? 11.946 19.520 -8.763 1.00 80.69 91 ASP A N 1
ATOM 692 C CA . ASP A 1 91 ? 12.948 18.466 -8.954 1.00 80.69 91 ASP A CA 1
ATOM 693 C C . ASP A 1 91 ? 12.524 17.114 -8.349 1.00 80.69 91 ASP A C 1
ATOM 695 O O . ASP A 1 91 ? 13.198 16.104 -8.553 1.00 80.69 91 ASP A O 1
ATOM 699 N N . LEU A 1 92 ? 11.425 17.078 -7.584 1.00 82.44 92 LEU A N 1
ATOM 700 C CA . LEU A 1 92 ? 10.904 15.867 -6.956 1.00 82.44 92 LEU A CA 1
ATOM 701 C C . LEU A 1 92 ? 9.658 15.381 -7.695 1.00 82.44 92 LEU A C 1
ATOM 703 O O . LEU A 1 92 ? 8.641 16.071 -7.766 1.00 82.44 92 LEU A O 1
ATOM 707 N N . SER A 1 93 ? 9.727 14.162 -8.227 1.00 86.56 93 SER A N 1
ATOM 708 C CA . SER A 1 93 ? 8.599 13.536 -8.909 1.00 86.56 93 SER A CA 1
ATOM 709 C C . SER A 1 93 ? 7.526 13.063 -7.920 1.00 86.56 93 SER A C 1
ATOM 711 O O . SER A 1 93 ? 7.738 12.936 -6.710 1.00 86.56 93 SER A O 1
ATOM 713 N N . SER A 1 94 ? 6.316 12.853 -8.430 1.00 91.81 94 SER A N 1
ATOM 714 C CA . SER A 1 94 ? 5.189 12.284 -7.676 1.00 91.81 94 SER A CA 1
ATOM 715 C C . SER A 1 94 ? 4.335 11.407 -8.594 1.00 91.81 94 SER A C 1
ATOM 717 O O . SER A 1 94 ? 3.103 11.413 -8.543 1.00 91.81 94 SER A O 1
ATOM 719 N N . ASP A 1 95 ? 5.006 10.664 -9.472 1.00 94.56 95 ASP A N 1
ATOM 720 C CA . ASP A 1 95 ? 4.405 9.821 -10.501 1.00 94.56 95 ASP A CA 1
ATOM 721 C C . ASP A 1 95 ? 3.564 8.697 -9.886 1.00 94.56 95 ASP A C 1
ATOM 723 O O . ASP A 1 95 ? 2.560 8.271 -10.471 1.00 94.56 95 ASP A O 1
ATOM 727 N N . CYS A 1 96 ? 3.909 8.241 -8.676 1.00 96.56 96 CYS A N 1
ATOM 728 C CA . CYS A 1 96 ? 3.122 7.246 -7.955 1.00 96.56 96 CYS A CA 1
ATOM 729 C C . CYS A 1 96 ? 1.693 7.719 -7.647 1.00 96.56 96 CYS A C 1
ATOM 731 O O . CYS A 1 96 ? 0.796 6.882 -7.584 1.00 96.56 96 CYS A O 1
ATOM 733 N N . VAL A 1 97 ? 1.445 9.033 -7.528 1.00 96.44 97 VAL A N 1
ATOM 734 C CA . VAL A 1 97 ? 0.099 9.585 -7.290 1.00 96.44 97 VAL A CA 1
ATOM 735 C C . VAL A 1 97 ? -0.799 9.295 -8.491 1.00 96.44 97 VAL A C 1
ATOM 737 O O . VAL A 1 97 ? -1.865 8.704 -8.347 1.00 96.44 97 VAL A O 1
ATOM 740 N N . ARG A 1 98 ? -0.344 9.635 -9.704 1.00 96.69 98 ARG A N 1
ATOM 741 C CA . ARG A 1 98 ? -1.101 9.347 -10.933 1.00 96.69 98 ARG A CA 1
ATOM 742 C C . ARG A 1 98 ? -1.201 7.844 -11.201 1.00 96.69 98 ARG A C 1
ATOM 744 O O . ARG A 1 98 ? -2.234 7.367 -11.664 1.00 96.69 98 ARG A O 1
ATOM 751 N N . SER A 1 99 ? -0.148 7.095 -10.886 1.00 98.31 99 SER A N 1
ATOM 752 C CA . SER A 1 99 ? -0.122 5.635 -11.034 1.00 98.31 99 SER A CA 1
ATOM 753 C C . SER A 1 99 ? -1.178 4.965 -10.142 1.00 98.31 99 SER A C 1
ATOM 755 O O . SER A 1 99 ? -1.958 4.139 -10.615 1.00 98.31 99 SER A O 1
ATOM 757 N N . ALA A 1 100 ? -1.268 5.377 -8.872 1.00 98.69 100 ALA A N 1
ATOM 758 C CA . ALA A 1 100 ? -2.279 4.900 -7.933 1.00 98.69 100 ALA A CA 1
ATOM 759 C C . ALA A 1 100 ? -3.703 5.270 -8.371 1.00 98.69 100 ALA A C 1
ATOM 761 O O . ALA A 1 100 ? -4.605 4.442 -8.242 1.00 98.69 100 ALA A O 1
ATOM 762 N N . GLU A 1 101 ? -3.907 6.465 -8.934 1.00 98.62 101 GLU A N 1
ATOM 763 C CA . GLU A 1 101 ? -5.199 6.882 -9.491 1.00 98.62 101 GLU A CA 1
ATOM 764 C C . GLU A 1 101 ? -5.666 5.937 -10.603 1.00 98.62 101 GLU A C 1
ATOM 766 O O . GLU A 1 101 ? -6.797 5.449 -10.580 1.00 98.62 101 GLU A O 1
ATOM 771 N N . LEU A 1 102 ? -4.781 5.651 -11.564 1.00 98.81 102 LEU A N 1
ATOM 772 C CA . LEU A 1 102 ? -5.083 4.779 -12.697 1.00 98.81 102 LEU A CA 1
ATOM 773 C C . LEU A 1 102 ? -5.381 3.349 -12.236 1.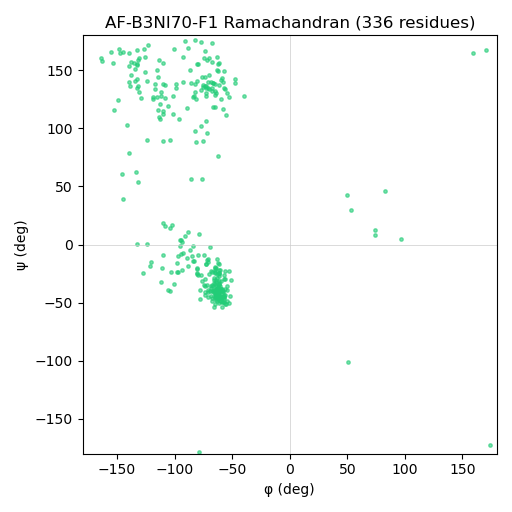00 98.81 102 LEU A C 1
ATOM 775 O O . LEU A 1 102 ? -6.378 2.769 -12.671 1.00 98.81 102 LEU A O 1
ATOM 779 N N . ILE A 1 103 ? -4.575 2.809 -11.314 1.00 98.88 103 ILE A N 1
ATOM 780 C CA . ILE A 1 103 ? -4.800 1.486 -10.711 1.00 98.88 103 ILE A CA 1
ATOM 781 C C . ILE A 1 103 ? -6.142 1.453 -9.967 1.00 98.88 103 ILE A C 1
ATOM 783 O O . ILE A 1 103 ? -6.918 0.509 -10.138 1.00 98.88 103 ILE A O 1
ATOM 787 N N . TYR A 1 104 ? -6.459 2.484 -9.179 1.00 98.88 104 TYR A N 1
ATOM 788 C CA . TYR A 1 104 ? -7.728 2.580 -8.460 1.00 98.88 104 TYR A CA 1
ATOM 789 C C . TYR A 1 104 ? -8.921 2.609 -9.426 1.00 98.88 104 TYR A C 1
ATOM 791 O O . TYR A 1 104 ? -9.825 1.780 -9.298 1.00 98.88 104 TYR A O 1
ATOM 799 N N . GLN A 1 105 ? -8.902 3.477 -10.442 1.00 98.81 105 GLN A N 1
ATOM 800 C CA . GLN A 1 105 ? -9.959 3.566 -11.458 1.00 98.81 105 GLN A CA 1
ATOM 801 C C . GLN A 1 105 ? -10.176 2.229 -12.180 1.00 98.81 105 GLN A C 1
ATOM 803 O O . GLN A 1 105 ? -11.305 1.735 -12.240 1.00 98.81 105 GLN A O 1
ATOM 808 N N . LEU A 1 106 ? -9.098 1.599 -12.659 1.00 98.88 106 LEU A N 1
ATOM 809 C CA . LEU A 1 106 ? -9.159 0.295 -13.326 1.00 98.88 106 LEU A CA 1
ATOM 810 C C . LEU A 1 106 ? -9.694 -0.798 -12.393 1.00 98.88 106 LEU A C 1
ATOM 812 O O . LEU A 1 106 ? -10.495 -1.636 -12.814 1.00 98.88 106 LEU A O 1
ATOM 816 N N . SER A 1 107 ? -9.303 -0.783 -11.115 1.00 98.75 107 SER A N 1
ATOM 817 C CA . SER A 1 107 ? -9.796 -1.752 -10.132 1.00 98.75 107 SER A CA 1
ATOM 818 C C . SER A 1 107 ? -11.303 -1.600 -9.915 1.00 98.75 107 SER A C 1
ATOM 820 O O . SER A 1 107 ? -12.031 -2.593 -9.928 1.00 98.75 107 SER A O 1
ATOM 822 N N . MET A 1 108 ? -11.802 -0.364 -9.816 1.00 98.81 108 MET A N 1
ATOM 823 C CA . MET A 1 108 ? -13.225 -0.070 -9.661 1.00 98.81 108 MET A CA 1
ATOM 824 C C . MET A 1 108 ? -14.026 -0.488 -10.894 1.00 98.81 108 MET A C 1
ATOM 826 O O . MET A 1 108 ? -15.089 -1.092 -10.757 1.00 98.81 108 MET A O 1
ATOM 830 N N . GLU A 1 109 ? -13.528 -0.214 -12.100 1.00 98.75 109 GLU A N 1
ATOM 831 C CA . GLU A 1 109 ? -14.156 -0.647 -13.354 1.00 98.75 109 GLU A CA 1
ATOM 832 C C . GLU A 1 109 ? -14.247 -2.171 -13.452 1.00 98.75 109 GLU A C 1
ATOM 834 O O . GLU A 1 109 ? -15.325 -2.717 -13.713 1.00 98.75 109 GLU A O 1
ATOM 839 N N . ARG A 1 110 ? -13.141 -2.873 -13.180 1.00 98.50 110 ARG A N 1
ATOM 840 C CA . ARG A 1 110 ? -13.085 -4.341 -13.187 1.00 98.50 110 ARG A CA 1
ATOM 841 C C . ARG A 1 110 ? -14.020 -4.944 -12.148 1.00 98.50 110 ARG A C 1
ATOM 843 O O . ARG A 1 110 ? -14.802 -5.828 -12.487 1.00 98.50 110 ARG A O 1
ATOM 850 N N . ASN A 1 111 ? -14.018 -4.416 -10.928 1.00 98.75 111 ASN A N 1
ATOM 851 C CA . ASN A 1 111 ? -14.863 -4.895 -9.839 1.00 98.75 111 ASN A CA 1
ATOM 852 C C . ASN A 1 111 ? -16.358 -4.636 -10.092 1.00 98.75 111 ASN A C 1
ATOM 854 O O . ASN A 1 111 ? -17.188 -5.515 -9.860 1.00 98.75 111 ASN A O 1
ATOM 858 N N . ARG A 1 112 ? -16.725 -3.470 -10.643 1.00 98.75 112 ARG A N 1
ATOM 859 C CA . ARG A 1 112 ? -18.107 -3.181 -11.071 1.00 98.75 112 ARG A CA 1
ATOM 860 C C . ARG A 1 112 ? -18.554 -4.110 -12.197 1.00 98.75 112 ARG A C 1
ATOM 862 O O . ARG A 1 112 ? -19.681 -4.601 -12.165 1.00 98.75 112 ARG A O 1
ATOM 869 N N . ARG A 1 113 ? -17.681 -4.372 -13.176 1.00 98.62 113 ARG A N 1
ATOM 870 C CA . ARG A 1 113 ? -17.950 -5.311 -14.274 1.00 98.62 113 ARG A CA 1
ATOM 871 C C . ARG A 1 113 ? -18.139 -6.735 -13.753 1.00 98.62 113 ARG A C 1
ATOM 873 O O . ARG A 1 113 ? -19.135 -7.357 -14.104 1.00 98.62 113 ARG A O 1
ATOM 880 N N . ALA A 1 114 ? -17.242 -7.212 -12.894 1.00 98.50 114 ALA A N 1
ATOM 881 C CA . ALA A 1 114 ? -17.334 -8.523 -12.255 1.00 98.50 114 ALA A CA 1
ATOM 882 C C . ALA A 1 114 ? -18.651 -8.677 -11.482 1.00 98.50 114 ALA A C 1
ATOM 884 O O . ALA A 1 114 ? -19.381 -9.639 -11.698 1.00 98.50 114 ALA A O 1
ATOM 885 N N . LYS A 1 115 ? -19.026 -7.667 -10.686 1.00 98.50 115 LYS A N 1
ATOM 886 C CA . LYS A 1 115 ? -20.315 -7.629 -9.980 1.00 98.50 115 LYS A CA 1
ATOM 887 C C . LYS A 1 115 ? -21.514 -7.691 -10.928 1.00 98.50 115 LYS A C 1
ATOM 889 O O . LYS A 1 115 ? -22.452 -8.434 -10.671 1.00 98.50 115 LYS A O 1
ATOM 894 N N . LYS A 1 116 ? -21.502 -6.918 -12.020 1.00 98.50 116 LYS A N 1
ATOM 895 C CA . LYS A 1 116 ? -22.592 -6.898 -13.013 1.00 98.50 116 LYS A CA 1
ATOM 896 C C . LYS A 1 116 ? -22.763 -8.246 -13.725 1.00 98.50 116 LYS A C 1
ATOM 898 O O . LYS A 1 116 ? -23.875 -8.573 -14.123 1.00 98.50 116 LYS A O 1
ATOM 903 N N . LEU A 1 117 ? -21.670 -8.983 -13.912 1.00 98.31 117 LEU A N 1
ATOM 904 C CA . LEU A 1 117 ? -21.641 -10.273 -14.604 1.00 98.31 117 LEU A CA 1
ATOM 905 C C . LEU A 1 117 ? -21.771 -11.480 -13.662 1.00 98.31 117 LEU A C 1
ATOM 907 O O . LEU A 1 117 ? -21.697 -12.602 -14.147 1.00 98.31 117 LEU A O 1
ATOM 911 N N . ASP A 1 118 ? -21.936 -11.256 -12.353 1.00 97.56 118 ASP A N 1
ATOM 912 C CA . ASP A 1 118 ? -21.882 -12.300 -11.319 1.00 97.56 118 ASP A CA 1
ATOM 913 C C . ASP A 1 118 ? -20.626 -13.188 -11.436 1.00 97.56 118 ASP A C 1
ATOM 915 O O . ASP A 1 118 ? -20.670 -14.413 -11.345 1.00 97.56 118 ASP A O 1
ATOM 919 N N . ASP A 1 119 ? -19.477 -12.552 -11.690 1.00 97.69 119 ASP A N 1
ATOM 920 C CA . ASP A 1 119 ? -18.193 -13.227 -11.859 1.00 97.69 119 ASP A CA 1
ATOM 921 C C . ASP A 1 119 ? -17.307 -13.059 -10.612 1.00 97.69 119 ASP A C 1
ATOM 923 O O . ASP A 1 119 ? -16.497 -12.125 -10.548 1.00 97.69 119 ASP A O 1
ATOM 927 N N . PRO A 1 120 ? -17.383 -13.970 -9.623 1.00 95.12 120 PRO A N 1
ATOM 928 C CA . PRO A 1 120 ? -16.567 -13.878 -8.416 1.00 95.12 120 PRO A CA 1
ATOM 929 C C . PRO A 1 120 ? -15.058 -13.953 -8.695 1.00 95.12 120 PRO A C 1
ATOM 931 O O . PRO A 1 120 ? -14.271 -13.432 -7.909 1.00 95.12 120 PRO A O 1
ATOM 934 N N . GLY A 1 121 ? -14.638 -14.563 -9.809 1.00 97.00 121 GLY A N 1
ATOM 935 C CA . GLY A 1 121 ? -13.223 -14.643 -10.180 1.00 97.00 121 GLY A CA 1
ATOM 936 C C . GLY A 1 121 ? -12.711 -13.446 -10.978 1.00 97.00 121 GLY A C 1
ATOM 937 O O . GLY A 1 121 ? -11.513 -13.378 -11.258 1.00 97.00 121 GLY A O 1
ATOM 938 N N . GLY A 1 122 ? -13.601 -12.516 -11.339 1.00 97.62 122 GLY A N 1
ATOM 939 C CA . GLY A 1 122 ? -13.277 -11.276 -12.040 1.00 97.62 122 GLY A CA 1
ATOM 940 C C . GLY A 1 122 ? -12.950 -10.103 -11.111 1.00 97.62 122 GLY A C 1
ATOM 941 O O . GLY A 1 122 ? -12.457 -9.078 -11.589 1.00 97.62 122 GLY A O 1
ATOM 942 N N . TYR A 1 123 ? -13.206 -10.226 -9.802 1.00 98.62 123 TYR A N 1
ATOM 943 C CA . TYR A 1 123 ? -12.823 -9.196 -8.837 1.00 98.62 123 TYR A CA 1
ATOM 944 C C . TYR A 1 123 ? -11.298 -9.075 -8.753 1.00 98.62 123 TYR A C 1
ATOM 946 O O . TYR A 1 123 ? -10.581 -10.073 -8.730 1.00 98.62 123 TYR A O 1
ATOM 954 N N . PHE A 1 124 ? -10.809 -7.841 -8.697 1.00 98.81 124 PHE A N 1
ATOM 955 C CA . PHE A 1 124 ? -9.402 -7.484 -8.630 1.00 98.81 124 PHE A CA 1
ATOM 956 C C . PHE A 1 124 ? -9.083 -6.828 -7.276 1.00 98.81 124 PHE A C 1
ATOM 958 O O . PHE A 1 124 ? -9.536 -5.703 -7.022 1.00 98.81 124 PHE A O 1
ATOM 965 N N . PRO A 1 125 ? -8.331 -7.519 -6.402 1.00 98.81 125 PRO A N 1
ATOM 966 C CA . PRO A 1 125 ? -7.921 -7.006 -5.103 1.00 98.81 125 PRO A CA 1
ATOM 967 C C . PRO A 1 125 ? -6.871 -5.894 -5.168 1.00 98.81 125 PRO A C 1
ATOM 969 O O . PRO A 1 125 ? -5.902 -5.981 -5.925 1.00 98.81 125 PRO A O 1
ATOM 972 N N . VAL A 1 126 ? -7.027 -4.883 -4.312 1.00 98.94 126 VAL A N 1
ATOM 973 C CA . VAL A 1 126 ? -6.036 -3.814 -4.112 1.00 98.94 126 VAL A CA 1
ATOM 974 C C . VAL A 1 126 ? -5.806 -3.588 -2.619 1.00 98.94 126 VAL A C 1
ATOM 976 O O . VAL A 1 126 ? -6.759 -3.511 -1.846 1.00 98.94 126 VAL A O 1
ATOM 979 N N . TRP A 1 127 ? -4.544 -3.463 -2.216 1.00 98.94 127 TRP A N 1
ATOM 980 C CA . TRP A 1 127 ? -4.143 -3.138 -0.846 1.00 98.94 127 TRP A CA 1
ATOM 981 C C . TRP A 1 127 ? -3.398 -1.807 -0.799 1.00 98.94 127 TRP A C 1
ATOM 983 O O . TRP A 1 127 ? -2.487 -1.601 -1.590 1.00 98.94 127 TRP A O 1
ATOM 993 N N . GLY A 1 128 ? -3.722 -0.924 0.143 1.00 98.88 128 GLY A N 1
ATOM 994 C CA . GLY A 1 128 ? -2.965 0.302 0.403 1.00 98.88 128 GLY A CA 1
ATOM 995 C C . GLY A 1 128 ? -2.310 0.311 1.783 1.00 98.88 128 GLY A C 1
ATOM 996 O O . GLY A 1 128 ? -2.996 0.162 2.790 1.00 98.88 128 GLY A O 1
ATOM 997 N N . THR A 1 129 ? -1.004 0.565 1.850 1.00 98.88 129 THR A N 1
ATOM 998 C CA . THR A 1 129 ? -0.263 0.744 3.110 1.00 98.88 129 THR A CA 1
ATOM 999 C C . THR A 1 129 ? 0.197 2.191 3.252 1.00 98.88 129 THR A C 1
ATOM 1001 O O . THR A 1 129 ? 0.848 2.720 2.358 1.00 98.88 129 THR A O 1
ATOM 1004 N N . CYS A 1 130 ? -0.096 2.838 4.381 1.00 98.56 130 CYS A N 1
ATOM 1005 C CA . CYS A 1 130 ? 0.324 4.205 4.706 1.00 98.56 130 CYS A CA 1
ATOM 1006 C C . CYS A 1 130 ? 0.020 5.225 3.586 1.00 98.56 130 CYS A C 1
ATOM 1008 O O . CYS A 1 130 ? -1.131 5.633 3.444 1.00 98.56 130 CYS A O 1
ATOM 1010 N N . LEU A 1 131 ? 1.003 5.625 2.767 1.00 98.38 131 LEU A N 1
ATOM 1011 C CA . LEU A 1 131 ? 0.774 6.470 1.587 1.00 98.38 131 LEU A CA 1
ATOM 1012 C C . LEU A 1 131 ? -0.214 5.821 0.608 1.00 98.38 131 LEU A C 1
ATOM 1014 O O . LEU A 1 131 ? -1.134 6.493 0.163 1.00 98.38 131 LEU A O 1
ATOM 1018 N N . GLY A 1 132 ? -0.090 4.523 0.322 1.00 98.75 132 GLY A N 1
ATOM 1019 C CA . GLY A 1 132 ? -1.038 3.806 -0.531 1.00 98.75 132 GLY A CA 1
ATOM 1020 C C . GLY A 1 132 ? -2.469 3.828 0.015 1.00 98.75 132 GLY A C 1
ATOM 1021 O O . GLY A 1 132 ? -3.410 4.023 -0.746 1.00 98.75 13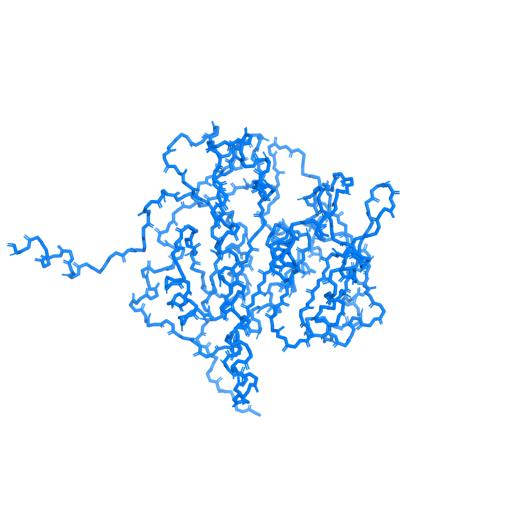2 GLY A O 1
ATOM 1022 N N . PHE A 1 133 ? -2.643 3.716 1.338 1.00 98.81 133 PHE A N 1
ATOM 1023 C CA . PHE A 1 133 ? -3.947 3.891 1.999 1.00 98.81 133 PHE A CA 1
ATOM 1024 C C . PHE A 1 133 ? -4.502 5.307 1.786 1.00 98.81 133 PHE A C 1
ATOM 1026 O O . PHE A 1 133 ? -5.675 5.470 1.452 1.00 98.81 133 PHE A O 1
ATOM 1033 N N . GLN A 1 134 ? -3.653 6.329 1.930 1.00 98.56 134 GLN A N 1
ATOM 1034 C CA . GLN A 1 134 ? -4.045 7.718 1.689 1.00 98.56 134 GLN A CA 1
ATOM 1035 C C . GLN A 1 134 ? -4.431 7.937 0.225 1.00 98.56 134 GLN A C 1
ATOM 1037 O O . GLN A 1 134 ? -5.473 8.528 -0.029 1.00 98.56 134 GLN A O 1
ATOM 1042 N N . LEU A 1 135 ? -3.645 7.430 -0.729 1.00 98.62 135 LEU A N 1
ATOM 1043 C CA . LEU A 1 135 ? -3.913 7.572 -2.161 1.00 98.62 135 LEU A CA 1
ATOM 1044 C C . LEU A 1 135 ? -5.237 6.916 -2.563 1.00 98.62 135 LEU A C 1
ATOM 1046 O O . LEU A 1 135 ? -6.021 7.546 -3.266 1.00 98.62 135 LEU A O 1
ATOM 1050 N N . LEU A 1 136 ? -5.548 5.714 -2.060 1.00 98.75 136 LEU A N 1
ATOM 1051 C CA . LEU A 1 136 ? -6.850 5.079 -2.307 1.00 98.75 136 LEU A CA 1
ATOM 1052 C C . LEU A 1 136 ? -8.015 5.995 -1.915 1.00 98.75 136 LEU A C 1
ATOM 1054 O O . LEU A 1 136 ? -8.942 6.190 -2.699 1.00 98.75 136 LEU A O 1
ATOM 1058 N N . LEU A 1 137 ? -7.959 6.582 -0.718 1.00 98.62 137 LEU A N 1
ATOM 1059 C CA . LEU A 1 137 ? -9.033 7.435 -0.213 1.00 98.62 137 LEU A CA 1
ATOM 1060 C C . LEU A 1 137 ? -9.040 8.829 -0.853 1.00 98.62 137 LEU A C 1
ATOM 1062 O O . LEU A 1 137 ? -10.115 9.381 -1.067 1.00 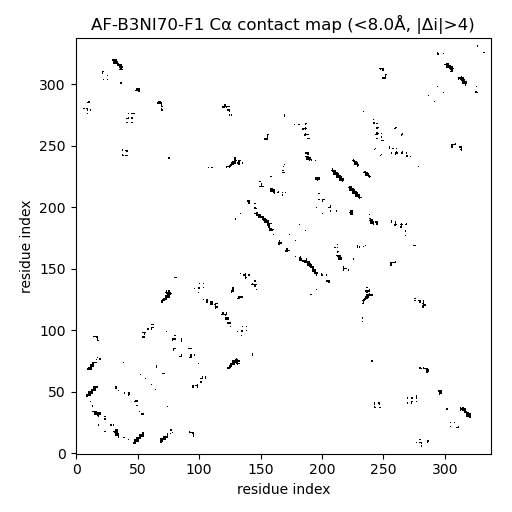98.62 137 LEU A O 1
ATOM 1066 N N . ILE A 1 138 ? -7.880 9.373 -1.228 1.00 98.12 138 ILE A N 1
ATOM 1067 C CA . ILE A 1 138 ? -7.772 10.616 -2.008 1.00 98.12 138 ILE A CA 1
ATOM 1068 C C . ILE A 1 138 ? -8.436 10.448 -3.371 1.00 98.12 138 ILE A C 1
ATOM 1070 O O . ILE A 1 138 ? -9.218 11.305 -3.770 1.00 98.12 138 ILE A O 1
ATOM 1074 N N . HIS A 1 139 ? -8.160 9.352 -4.079 1.00 98.31 139 HIS A N 1
ATOM 1075 C CA . HIS A 1 139 ? -8.758 9.098 -5.390 1.00 98.31 139 HIS A CA 1
ATOM 1076 C C . HIS A 1 139 ? -10.231 8.704 -5.292 1.00 98.31 139 HIS A C 1
ATOM 1078 O O . HIS A 1 139 ? -10.998 9.023 -6.192 1.00 98.31 139 HIS A O 1
ATOM 1084 N N . ALA A 1 140 ? -10.653 8.068 -4.196 1.00 98.38 140 ALA A N 1
ATOM 1085 C CA . ALA A 1 140 ? -12.070 7.852 -3.926 1.00 98.38 140 ALA A CA 1
ATOM 1086 C C . ALA A 1 140 ? -12.824 9.170 -3.677 1.00 98.38 140 ALA A C 1
ATOM 1088 O O . ALA A 1 140 ? -13.951 9.309 -4.137 1.00 98.38 140 ALA A O 1
ATOM 1089 N N . ALA A 1 141 ? -12.208 10.118 -2.963 1.00 97.81 141 ALA A N 1
ATOM 1090 C CA . ALA A 1 141 ? -12.785 11.427 -2.653 1.00 97.81 141 ALA A CA 1
ATOM 1091 C C . ALA A 1 141 ? -12.621 12.463 -3.775 1.00 97.81 141 ALA A C 1
ATOM 1093 O O . ALA A 1 141 ? -13.219 13.533 -3.697 1.00 97.81 141 ALA A O 1
ATOM 1094 N N . GLU A 1 142 ? -11.753 12.180 -4.752 1.00 96.44 142 GLU A N 1
ATOM 1095 C CA . GLU A 1 142 ? -11.270 13.131 -5.763 1.00 96.44 142 GLU A CA 1
ATOM 1096 C C . GLU A 1 142 ? -10.698 14.423 -5.142 1.00 96.44 142 GLU A C 1
ATOM 1098 O O . GLU A 1 142 ? -10.748 15.504 -5.728 1.00 96.44 142 GLU A O 1
ATOM 1103 N N . ALA A 1 143 ? -10.142 14.320 -3.929 1.00 95.44 143 ALA A N 1
ATOM 1104 C CA . ALA A 1 143 ? -9.709 15.469 -3.142 1.00 95.44 143 ALA A CA 1
ATOM 1105 C C . ALA A 1 143 ? -8.558 15.113 -2.182 1.00 95.44 143 ALA A C 1
ATOM 1107 O O . ALA A 1 143 ? -8.769 14.364 -1.223 1.00 95.44 143 ALA A O 1
ATOM 1108 N N . PRO A 1 144 ? -7.350 15.693 -2.354 1.00 93.62 144 PRO A N 1
ATOM 1109 C CA . PRO A 1 144 ? -6.234 15.507 -1.421 1.00 93.62 144 PRO A CA 1
ATOM 1110 C C . PRO A 1 144 ? -6.565 15.907 0.021 1.00 93.62 144 PRO A C 1
ATOM 1112 O O . PRO A 1 144 ? -6.048 15.310 0.962 1.00 93.62 144 PRO A O 1
ATOM 1115 N N . SER A 1 145 ? -7.471 16.872 0.201 1.00 95.25 145 SER A N 1
ATOM 1116 C CA . SER A 1 145 ? -7.890 17.420 1.496 1.00 95.25 145 SER A CA 1
ATOM 1117 C C . SER A 1 145 ? -8.710 16.463 2.369 1.00 95.25 145 SER A C 1
ATOM 1119 O O . SER A 1 145 ? -9.024 16.813 3.507 1.00 95.25 145 SER A O 1
ATOM 1121 N N . ILE A 1 146 ? -9.020 15.244 1.902 1.00 97.00 146 ILE A N 1
ATOM 1122 C CA . ILE A 1 146 ? -9.583 14.196 2.769 1.00 97.00 146 ILE A CA 1
ATOM 1123 C C . ILE A 1 146 ? -8.635 13.819 3.913 1.00 97.00 146 ILE A C 1
ATOM 1125 O O . ILE A 1 146 ? -9.089 13.471 5.008 1.00 97.00 146 ILE A O 1
ATOM 1129 N N . ARG A 1 147 ? -7.318 13.910 3.688 1.00 95.31 147 ARG A N 1
ATOM 1130 C CA . ARG A 1 147 ? -6.328 13.732 4.752 1.00 95.31 147 ARG A CA 1
ATOM 1131 C C . ARG A 1 147 ? -6.111 15.052 5.485 1.00 95.31 147 ARG A C 1
ATOM 1133 O O . ARG A 1 147 ? -5.970 16.107 4.873 1.00 95.31 147 ARG A O 1
ATOM 1140 N N . ILE A 1 148 ? -6.001 14.971 6.800 1.00 96.12 148 ILE A N 1
ATOM 1141 C CA . ILE A 1 148 ? -5.684 16.097 7.677 1.00 96.12 148 ILE A CA 1
ATOM 1142 C C . ILE A 1 148 ? -4.320 15.884 8.328 1.00 96.12 148 ILE A C 1
ATOM 1144 O O . ILE A 1 148 ? -3.832 14.755 8.418 1.00 96.12 148 ILE A O 1
ATOM 1148 N N . GLY A 1 149 ? -3.689 16.962 8.789 1.00 96.19 149 GLY A N 1
ATOM 1149 C CA . GLY A 1 149 ? -2.482 16.858 9.607 1.00 96.19 149 GLY A CA 1
ATOM 1150 C C . GLY A 1 149 ? -2.786 16.219 10.964 1.00 96.19 149 GLY A C 1
ATOM 1151 O O . GLY A 1 149 ? -3.790 16.545 11.593 1.00 96.19 149 GLY A O 1
ATOM 1152 N N . CYS A 1 150 ? -1.904 15.334 11.421 1.00 96.31 150 CYS A N 1
ATOM 1153 C CA . CYS A 1 150 ? -1.930 14.764 12.767 1.00 96.31 150 CYS A CA 1
ATOM 1154 C C . CYS A 1 150 ? -0.534 14.820 13.395 1.00 96.31 150 CYS A C 1
ATOM 1156 O O . CYS A 1 150 ? 0.458 15.113 12.716 1.00 96.31 150 CYS A O 1
ATOM 1158 N N . GLN A 1 151 ? -0.442 14.582 14.705 1.00 97.38 151 GLN A N 1
ATOM 1159 C CA . GLN A 1 151 ? 0.860 14.545 15.369 1.00 97.38 151 GLN A CA 1
ATOM 1160 C C . GLN A 1 151 ? 1.753 13.469 14.735 1.00 97.38 151 GLN A C 1
ATOM 1162 O O . GLN A 1 151 ? 1.249 12.408 14.364 1.00 97.38 151 GLN A O 1
ATOM 1167 N N . PRO A 1 152 ? 3.075 13.704 14.601 1.00 95.62 152 PRO A N 1
ATOM 1168 C CA . PRO A 1 152 ? 3.972 12.730 13.993 1.00 95.62 152 PRO A CA 1
ATOM 1169 C C . PRO A 1 152 ? 3.903 11.366 14.691 1.00 95.62 152 PRO A C 1
ATOM 1171 O O . PRO A 1 152 ? 4.370 11.195 15.818 1.00 95.62 152 PRO A O 1
ATOM 1174 N N . MET A 1 153 ? 3.373 10.372 13.986 1.00 96.25 153 MET A N 1
ATOM 1175 C CA . MET A 1 153 ? 3.273 9.002 14.464 1.00 96.25 153 MET A CA 1
ATOM 1176 C C . MET A 1 153 ? 4.542 8.248 14.088 1.00 96.25 153 MET A C 1
ATOM 1178 O O . MET A 1 153 ? 4.867 8.130 12.908 1.00 96.25 153 MET A O 1
ATOM 1182 N N . ARG A 1 154 ? 5.288 7.775 15.093 1.00 94.56 154 ARG A N 1
ATOM 1183 C CA . ARG A 1 154 ? 6.554 7.038 14.932 1.00 94.56 154 ARG A CA 1
ATOM 1184 C C . ARG A 1 154 ? 6.700 5.977 16.019 1.00 94.56 154 ARG A C 1
ATOM 1186 O O . ARG A 1 154 ? 7.592 6.097 16.852 1.00 94.56 154 ARG A O 1
ATOM 1193 N N . LYS A 1 155 ? 5.776 5.019 16.078 1.00 96.31 155 LYS A N 1
ATOM 1194 C CA . LYS A 1 155 ? 5.802 3.925 17.063 1.00 96.31 155 LYS A CA 1
ATOM 1195 C C . LYS A 1 155 ? 4.895 2.765 16.667 1.00 96.31 155 LYS A C 1
ATOM 1197 O O . LYS A 1 155 ? 3.922 2.961 15.939 1.00 96.31 155 LYS A O 1
ATOM 1202 N N . ALA A 1 156 ? 5.187 1.587 17.210 1.00 98.00 156 ALA A N 1
ATOM 1203 C CA . ALA A 1 156 ? 4.272 0.453 17.187 1.00 98.00 156 ALA A CA 1
ATOM 1204 C C . ALA A 1 156 ? 3.135 0.658 18.201 1.00 98.00 156 ALA A C 1
ATOM 1206 O O . ALA A 1 156 ? 3.377 1.083 19.333 1.00 98.00 156 ALA A O 1
ATOM 1207 N N . MET A 1 157 ? 1.897 0.377 17.800 1.00 98.50 157 MET A N 1
ATOM 1208 C CA . MET A 1 157 ? 0.707 0.499 18.651 1.00 98.50 157 MET A CA 1
ATOM 1209 C C . MET A 1 157 ? -0.229 -0.699 18.453 1.00 98.50 157 MET A C 1
ATOM 1211 O O . MET A 1 157 ? -0.155 -1.353 17.411 1.00 98.50 157 MET A O 1
ATOM 1215 N N . PRO A 1 158 ? -1.092 -1.021 19.431 1.00 98.56 158 PRO A N 1
ATOM 1216 C CA . PRO A 1 158 ? -2.278 -1.820 19.151 1.00 98.56 158 PRO A CA 1
ATOM 1217 C C . PRO A 1 158 ? -3.252 -1.013 18.283 1.00 98.56 158 PRO A C 1
ATOM 1219 O O . PRO A 1 158 ? -3.065 0.190 18.056 1.00 98.56 158 PRO A O 1
ATOM 1222 N N . VAL A 1 159 ? -4.323 -1.650 17.831 1.00 98.62 159 VAL A N 1
ATOM 1223 C CA . VAL A 1 159 ? -5.438 -0.970 17.156 1.00 98.62 159 VAL A CA 1
ATOM 1224 C C . VAL A 1 159 ? -6.672 -0.978 18.050 1.00 98.62 159 VAL A C 1
ATOM 1226 O O . VAL A 1 159 ? -6.794 -1.830 18.916 1.00 98.62 159 VAL A O 1
ATOM 1229 N N . LYS A 1 160 ? -7.597 -0.041 17.855 1.00 98.62 160 LYS A N 1
ATOM 1230 C CA . LYS A 1 160 ? -8.934 -0.111 18.453 1.00 98.62 160 LYS A CA 1
ATOM 1231 C C . LYS A 1 160 ? -9.907 -0.582 17.383 1.00 98.62 160 LYS A C 1
ATOM 1233 O O . LYS A 1 160 ? -10.124 0.152 16.419 1.00 98.62 160 LYS A O 1
ATOM 1238 N N . LEU A 1 161 ? -10.459 -1.781 17.511 1.00 98.69 161 LEU A N 1
ATOM 1239 C CA . LEU A 1 161 ? -11.387 -2.318 16.520 1.00 98.69 161 LEU A CA 1
ATOM 1240 C C . LEU A 1 161 ? -12.722 -1.556 16.573 1.00 98.69 161 LEU A C 1
ATOM 1242 O O . LEU A 1 161 ? -13.145 -1.062 17.618 1.00 98.69 161 LEU A O 1
ATOM 1246 N N . ALA A 1 162 ? -13.368 -1.397 15.419 1.00 98.06 162 ALA A N 1
ATOM 1247 C CA . ALA A 1 162 ? -14.709 -0.824 15.342 1.00 98.06 162 ALA A CA 1
ATOM 1248 C C . ALA A 1 162 ? -15.745 -1.835 15.848 1.00 98.06 162 ALA A C 1
ATOM 1250 O O . ALA A 1 162 ? -15.613 -3.015 15.559 1.00 98.06 162 ALA A O 1
ATOM 1251 N N . ASP A 1 163 ? -16.805 -1.391 16.525 1.00 96.94 163 ASP A N 1
ATOM 1252 C CA . ASP A 1 163 ? -17.813 -2.293 17.118 1.00 96.94 163 ASP A CA 1
ATOM 1253 C C . ASP A 1 163 ? -18.466 -3.261 16.111 1.00 96.94 163 ASP A C 1
ATOM 1255 O O . ASP A 1 163 ? -18.991 -4.302 16.499 1.00 96.94 163 ASP A O 1
ATOM 1259 N N . ASP A 1 164 ? -18.440 -2.921 14.820 1.00 97.12 164 ASP A N 1
ATOM 1260 C CA . ASP A 1 164 ? -19.021 -3.682 13.719 1.00 97.12 164 ASP A CA 1
ATOM 1261 C C . ASP A 1 164 ? -17.978 -4.354 12.804 1.00 97.12 164 ASP A C 1
ATOM 1263 O O . ASP A 1 164 ? -18.332 -4.796 11.705 1.00 97.12 164 ASP A O 1
ATOM 1267 N N . TYR A 1 165 ? -16.708 -4.474 13.229 1.00 97.50 165 TYR A N 1
ATOM 1268 C CA . TYR A 1 165 ? -15.642 -5.082 12.415 1.00 97.50 165 TYR A CA 1
ATOM 1269 C C . TYR A 1 165 ? -15.970 -6.521 11.987 1.00 97.50 165 TYR A C 1
ATOM 1271 O O . TYR A 1 165 ? -15.487 -6.975 10.948 1.00 97.50 165 TYR A O 1
ATOM 1279 N N . GLN A 1 166 ? -16.796 -7.250 12.746 1.00 96.94 166 GLN A N 1
ATOM 1280 C CA . GLN A 1 166 ? -17.181 -8.628 12.425 1.00 96.94 166 GLN A CA 1
ATOM 1281 C C . GLN A 1 166 ? -18.006 -8.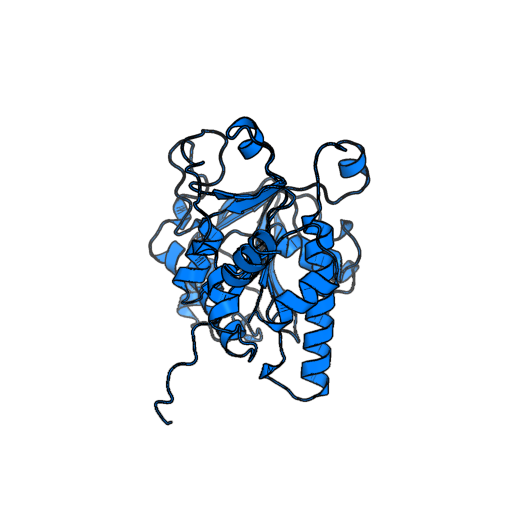735 11.132 1.00 96.94 166 GLN A C 1
ATOM 1283 O O . GLN A 1 166 ? -18.068 -9.805 10.533 1.00 96.94 166 GLN A O 1
ATOM 1288 N N . HIS A 1 167 ? -18.616 -7.638 10.673 1.00 96.69 167 HIS A N 1
ATOM 1289 C CA . HIS A 1 167 ? -19.351 -7.594 9.406 1.00 96.69 167 HIS A CA 1
ATOM 1290 C C . HIS A 1 167 ? -18.448 -7.341 8.188 1.00 96.69 167 HIS A C 1
ATOM 1292 O O . HIS A 1 167 ? -18.942 -7.292 7.062 1.00 96.69 167 HIS A O 1
ATOM 1298 N N . SER A 1 168 ? -17.143 -7.161 8.406 1.00 97.69 168 SER A N 1
ATOM 1299 C CA . SER A 1 168 ? -16.176 -6.864 7.350 1.00 97.69 168 SER A CA 1
ATOM 1300 C C . SER A 1 168 ? -15.738 -8.103 6.574 1.00 97.69 168 SER A C 1
ATOM 1302 O O . SER A 1 168 ? -15.731 -9.226 7.085 1.00 97.69 168 SER A O 1
ATOM 1304 N N . GLN A 1 169 ? -15.295 -7.897 5.339 1.00 97.19 169 GLN A N 1
ATOM 1305 C CA . GLN A 1 169 ? -14.687 -8.944 4.523 1.00 97.19 169 GLN A CA 1
ATOM 1306 C C . GLN A 1 169 ? -13.298 -9.326 5.052 1.00 97.19 169 GLN A C 1
ATOM 1308 O O . GLN A 1 169 ? -12.931 -10.504 5.039 1.00 97.19 169 GLN A O 1
ATOM 1313 N N . LEU A 1 170 ? -12.522 -8.338 5.508 1.00 97.50 170 LEU A N 1
ATOM 1314 C CA . LEU A 1 170 ? -11.129 -8.515 5.907 1.00 97.50 170 LEU A CA 1
ATOM 1315 C C . LEU A 1 170 ? -10.980 -9.154 7.293 1.00 97.50 170 LEU A C 1
ATOM 1317 O O . LEU A 1 170 ? -10.188 -10.083 7.465 1.00 97.50 170 LEU A O 1
ATOM 1321 N N . LEU A 1 171 ? -11.730 -8.656 8.281 1.00 97.38 171 LEU A N 1
ATOM 1322 C CA . LEU A 1 171 ? -11.585 -9.030 9.692 1.00 97.38 171 LEU A CA 1
ATOM 1323 C C . LEU A 1 171 ? -12.757 -9.870 10.217 1.00 97.38 171 LEU A C 1
ATOM 1325 O O . LEU A 1 171 ? -12.656 -10.428 11.307 1.00 97.38 171 LEU A O 1
ATOM 1329 N N . GLY A 1 172 ? -13.844 -10.018 9.450 1.00 95.81 172 GLY A N 1
ATOM 1330 C CA . GLY A 1 172 ? -15.081 -10.652 9.920 1.00 95.81 172 GLY A CA 1
ATOM 1331 C C . GLY A 1 172 ? -14.954 -12.111 10.352 1.00 95.81 172 GLY A C 1
ATOM 1332 O O . GLY A 1 172 ? -15.709 -12.583 11.196 1.00 95.81 172 GLY A O 1
ATOM 1333 N N . SER A 1 173 ? -13.957 -12.825 9.824 1.00 94.00 173 SER A N 1
ATOM 1334 C CA . SER A 1 173 ? -13.662 -14.216 10.199 1.00 94.00 173 SER A CA 1
ATOM 1335 C C . SER A 1 173 ? -12.474 -14.355 11.155 1.00 94.00 173 SER A C 1
ATOM 1337 O O . SER A 1 173 ? -11.901 -15.441 11.265 1.00 94.00 173 SER A O 1
ATOM 1339 N N . LEU A 1 174 ? -12.043 -13.272 11.813 1.00 94.62 174 LEU A N 1
ATOM 1340 C CA . LEU A 1 174 ? -11.017 -13.366 12.847 1.00 94.62 174 LEU A CA 1
ATOM 1341 C C . LEU A 1 174 ? -11.565 -14.064 14.098 1.00 94.62 174 LEU A C 1
ATOM 1343 O O . LEU A 1 174 ? -12.646 -13.711 14.575 1.00 94.62 174 LEU A O 1
ATOM 1347 N N . PRO A 1 175 ? -10.822 -15.026 14.677 1.00 96.94 175 PRO A N 1
ATOM 1348 C CA . PRO A 1 175 ? -11.137 -15.536 16.002 1.00 96.94 175 PRO A CA 1
ATOM 1349 C C . PRO A 1 175 ? -11.141 -14.397 17.021 1.00 96.94 175 PRO A C 1
ATOM 1351 O O . PRO A 1 175 ? -10.253 -13.543 17.002 1.00 96.94 175 PRO A O 1
ATOM 1354 N N . LYS A 1 176 ? -12.094 -14.424 17.958 1.00 96.31 176 LYS A N 1
ATOM 1355 C CA . LYS A 1 176 ? -12.192 -13.400 19.007 1.00 96.31 176 LYS A CA 1
ATOM 1356 C C . LYS A 1 176 ? -10.887 -13.244 19.794 1.00 96.31 176 LYS A C 1
ATOM 1358 O O . LYS A 1 176 ? -10.491 -12.124 20.069 1.00 96.31 176 LYS A O 1
ATOM 1363 N N . SER A 1 177 ? -10.195 -14.346 20.091 1.00 97.69 177 SER A N 1
ATOM 1364 C CA . SER A 1 177 ? -8.894 -14.299 20.767 1.00 97.69 177 SER A CA 1
ATOM 1365 C C . SER A 1 177 ? -7.881 -13.452 19.999 1.00 97.69 177 SER A C 1
ATOM 1367 O O . SER A 1 177 ? -7.235 -12.604 20.588 1.00 97.69 177 SER A O 1
ATOM 1369 N N . VAL A 1 178 ? -7.790 -13.617 18.679 1.00 98.12 178 VAL A N 1
ATOM 1370 C CA . VAL A 1 178 ? -6.878 -12.840 17.829 1.00 98.12 178 VAL A CA 1
ATOM 1371 C C . VAL A 1 178 ? -7.274 -11.363 17.794 1.00 98.12 178 VAL A C 1
ATOM 1373 O O . VAL A 1 178 ? -6.404 -10.500 17.861 1.00 98.12 178 VAL A O 1
ATOM 1376 N N . ALA A 1 179 ? -8.574 -11.065 17.724 1.00 98.00 179 ALA A N 1
ATOM 1377 C CA . ALA A 1 179 ? -9.070 -9.693 17.807 1.00 98.00 179 ALA A CA 1
ATOM 1378 C C . ALA A 1 179 ? -8.705 -9.036 19.151 1.00 98.00 179 ALA A C 1
ATOM 1380 O O . ALA A 1 179 ? -8.202 -7.916 19.162 1.00 98.00 179 ALA A O 1
ATOM 1381 N N . ASP A 1 180 ? -8.862 -9.758 20.265 1.00 98.25 180 ASP A N 1
ATOM 1382 C CA . ASP A 1 180 ? -8.472 -9.281 21.594 1.00 98.25 180 ASP A CA 1
ATOM 1383 C C . ASP A 1 180 ? -6.953 -9.013 21.679 1.00 98.25 180 ASP A C 1
ATOM 1385 O O . ASP A 1 180 ? -6.532 -8.060 22.335 1.00 98.25 180 ASP A O 1
ATOM 1389 N N . GLU A 1 181 ? -6.118 -9.822 21.016 1.00 98.62 181 GLU A N 1
ATOM 1390 C CA . GLU A 1 181 ? -4.667 -9.597 20.951 1.00 98.62 181 GLU A CA 1
ATOM 1391 C C . GLU A 1 181 ? -4.308 -8.352 20.119 1.00 98.62 181 GLU A C 1
ATOM 1393 O O . GLU A 1 181 ? -3.421 -7.592 20.516 1.00 98.62 181 GLU A O 1
ATOM 1398 N N . MET A 1 182 ? -5.027 -8.079 19.020 1.00 98.62 182 MET A N 1
ATOM 1399 C CA . MET A 1 182 ? -4.846 -6.858 18.214 1.00 98.62 182 MET A CA 1
ATOM 1400 C C . MET A 1 182 ? -5.093 -5.570 19.014 1.00 98.62 182 MET A C 1
ATOM 1402 O O . MET A 1 182 ? -4.455 -4.547 18.750 1.00 98.62 182 MET A O 1
ATOM 1406 N N . GLU A 1 183 ? -5.986 -5.607 20.004 1.00 98.44 183 GLU A N 1
ATOM 1407 C CA . GLU A 1 183 ? -6.278 -4.448 20.857 1.00 98.44 183 GLU A CA 1
ATOM 1408 C C . GLU A 1 183 ? -5.305 -4.273 22.030 1.00 98.44 183 GLU A C 1
ATOM 1410 O O . GLU A 1 183 ? -5.240 -3.198 22.634 1.00 98.44 183 GLU A O 1
ATOM 1415 N N . LYS A 1 184 ? -4.508 -5.300 22.344 1.00 98.25 184 LYS A N 1
ATOM 1416 C CA . LYS A 1 184 ? -3.581 -5.303 23.488 1.00 98.25 184 LYS A CA 1
ATOM 1417 C C . LYS A 1 184 ? -2.124 -5.142 23.081 1.00 98.25 184 LYS A C 1
ATOM 1419 O O . LYS A 1 184 ? -1.366 -4.466 23.778 1.00 98.25 184 LYS A O 1
ATOM 1424 N N . HIS A 1 185 ? -1.717 -5.771 21.982 1.00 98.31 185 HIS A N 1
ATOM 1425 C CA . HIS A 1 185 ? -0.312 -5.885 21.615 1.00 98.31 185 HIS A CA 1
ATOM 1426 C C . HIS A 1 185 ? 0.101 -4.843 20.574 1.00 98.31 185 HIS A C 1
ATOM 1428 O O . HIS A 1 185 ? -0.592 -4.642 19.578 1.00 98.31 185 HIS A O 1
ATOM 1434 N N . PRO A 1 186 ? 1.254 -4.179 20.754 1.00 98.06 186 PRO A N 1
ATOM 1435 C CA . PRO A 1 186 ? 1.782 -3.274 19.750 1.00 98.06 186 PRO A CA 1
ATOM 1436 C C . PRO A 1 186 ? 2.321 -4.060 18.553 1.00 98.06 186 PRO A C 1
ATOM 1438 O O . PRO A 1 186 ? 3.395 -4.648 18.627 1.00 98.06 186 PRO A O 1
ATOM 1441 N N . PHE A 1 187 ? 1.589 -4.036 17.441 1.00 98.56 187 PHE A N 1
ATOM 1442 C CA . PHE A 1 187 ? 1.996 -4.667 16.177 1.00 98.56 187 PHE A CA 1
ATOM 1443 C C . PHE A 1 187 ? 1.929 -3.693 14.990 1.00 98.56 187 PHE A C 1
ATOM 1445 O O . PHE A 1 187 ? 2.637 -3.858 13.998 1.00 98.56 187 PHE A O 1
ATOM 1452 N N . ALA A 1 188 ? 1.096 -2.652 15.083 1.00 98.56 188 ALA A N 1
ATOM 1453 C CA . ALA A 1 188 ? 0.883 -1.686 14.019 1.00 98.56 188 ALA A CA 1
ATOM 1454 C C . ALA A 1 188 ? 1.985 -0.614 14.029 1.00 98.56 188 ALA A C 1
ATOM 1456 O O . ALA A 1 188 ? 1.925 0.351 14.794 1.00 98.56 188 ALA A O 1
ATOM 1457 N N . CYS A 1 189 ? 3.006 -0.770 13.180 1.00 98.44 189 CYS A N 1
ATOM 1458 C CA . CYS A 1 189 ? 4.109 0.189 13.044 1.00 98.44 189 CYS A CA 1
ATOM 1459 C C . CYS A 1 189 ? 3.647 1.478 12.345 1.00 98.44 189 CYS A C 1
ATOM 1461 O O . CYS A 1 189 ? 3.606 1.552 11.115 1.00 98.44 189 CYS A O 1
ATOM 1463 N N . HIS A 1 190 ? 3.299 2.521 13.098 1.00 98.25 190 HIS A N 1
ATOM 1464 C CA . HIS A 1 190 ? 2.918 3.804 12.509 1.00 98.25 190 HIS A CA 1
ATOM 1465 C C . HIS A 1 190 ? 4.141 4.662 12.162 1.00 98.25 190 HIS A C 1
ATOM 1467 O O . HIS A 1 190 ? 4.974 4.941 13.027 1.00 98.25 190 HIS A O 1
ATOM 1473 N N . GLN A 1 191 ? 4.197 5.135 10.911 1.00 95.88 191 GLN A N 1
ATOM 1474 C CA . GLN A 1 191 ? 5.167 6.120 10.420 1.00 95.88 191 GLN A CA 1
ATOM 1475 C C . GLN A 1 191 ? 4.484 7.122 9.476 1.00 95.88 191 GLN A C 1
ATOM 1477 O O . GLN A 1 191 ? 4.575 7.007 8.257 1.00 95.88 191 GLN A O 1
ATOM 1482 N N . HIS A 1 192 ? 3.766 8.100 10.028 1.00 96.56 192 HIS A N 1
ATOM 1483 C CA . HIS A 1 192 ? 2.989 9.062 9.234 1.00 96.56 192 HIS A CA 1
ATOM 1484 C C . HIS A 1 192 ? 2.758 10.385 9.984 1.00 96.56 192 HIS A C 1
ATOM 1486 O O . HIS A 1 192 ? 3.013 10.486 11.182 1.00 96.56 192 HIS A O 1
ATOM 1492 N N . ARG A 1 193 ? 2.336 11.425 9.254 1.00 95.81 193 ARG A N 1
ATOM 1493 C CA . ARG A 1 193 ? 1.967 12.755 9.796 1.00 95.81 193 ARG A CA 1
ATOM 1494 C C . ARG A 1 193 ? 0.635 13.287 9.253 1.00 95.81 193 ARG A C 1
ATOM 1496 O O . ARG A 1 193 ? 0.247 14.414 9.546 1.00 95.81 193 ARG A O 1
ATOM 1503 N N . TYR A 1 194 ? -0.006 12.495 8.400 1.00 96.81 194 TYR A N 1
ATOM 1504 C CA . TYR A 1 194 ? -1.320 12.777 7.850 1.00 96.81 194 TYR A CA 1
ATOM 1505 C C . TYR A 1 194 ? -2.217 11.600 8.173 1.00 96.81 194 TYR A C 1
ATOM 1507 O O . TYR A 1 194 ? -1.789 10.449 8.092 1.00 96.81 194 TYR A O 1
ATOM 1515 N N . CYS A 1 195 ? -3.450 11.919 8.516 1.00 97.62 195 CYS A N 1
ATOM 1516 C CA . CYS A 1 195 ? -4.440 10.989 9.006 1.00 97.62 195 CYS A CA 1
ATOM 1517 C C . CYS A 1 195 ? -5.758 11.219 8.266 1.00 97.62 195 CYS A C 1
ATOM 1519 O O . CYS A 1 195 ? -6.027 12.320 7.791 1.00 97.62 195 CYS A O 1
ATOM 1521 N N . ILE A 1 196 ? -6.601 10.194 8.194 1.00 98.56 196 ILE A N 1
ATOM 1522 C CA . ILE A 1 196 ? -7.974 10.317 7.698 1.00 98.56 196 ILE A CA 1
ATOM 1523 C C . ILE A 1 196 ? -8.899 9.929 8.844 1.00 98.56 196 ILE A C 1
ATOM 1525 O O . ILE A 1 196 ? -8.723 8.871 9.451 1.00 98.56 196 ILE A O 1
ATOM 1529 N N . THR A 1 197 ? -9.852 10.795 9.174 1.00 98.56 197 THR A N 1
ATOM 1530 C CA . THR A 1 197 ? -10.803 10.559 10.266 1.00 98.56 197 THR A CA 1
ATOM 1531 C C . THR A 1 197 ? -12.148 10.086 9.726 1.00 98.56 197 THR A C 1
ATOM 1533 O O . THR A 1 197 ? -12.414 10.154 8.521 1.00 98.56 197 THR A O 1
ATOM 1536 N N . LYS A 1 198 ? -13.018 9.599 10.617 1.00 98.06 198 LYS A N 1
ATOM 1537 C CA . LYS A 1 198 ? -14.393 9.233 10.246 1.00 98.06 198 LYS A CA 1
ATOM 1538 C C . LYS A 1 198 ? -15.171 10.455 9.756 1.00 98.06 198 LYS A C 1
ATOM 1540 O O . LYS A 1 198 ? -15.934 10.344 8.802 1.00 98.06 198 LYS A O 1
ATOM 1545 N N . GLU A 1 199 ? -14.923 11.616 10.356 1.00 98.19 199 GLU A N 1
ATOM 1546 C CA . GLU A 1 199 ? -15.521 12.899 9.987 1.00 98.19 199 GLU A CA 1
ATOM 1547 C C . GLU A 1 199 ? -15.084 13.322 8.584 1.00 98.19 199 GLU A C 1
ATOM 1549 O O . GLU A 1 199 ? -15.944 13.661 7.774 1.00 98.19 199 GLU A O 1
ATOM 1554 N N . SER A 1 200 ? -13.787 13.231 8.253 1.00 97.75 200 SER A N 1
ATOM 1555 C CA . SER A 1 200 ? -13.316 13.468 6.881 1.00 97.75 200 SER A CA 1
ATOM 1556 C C . SER A 1 200 ? -13.999 12.516 5.902 1.00 97.75 200 SER A C 1
ATOM 1558 O O . SER A 1 200 ? -14.569 12.941 4.901 1.00 97.75 200 SER A O 1
ATOM 1560 N N . LEU A 1 201 ? -14.010 11.219 6.210 1.00 97.31 201 LEU A N 1
ATOM 1561 C CA . LEU A 1 201 ? -14.597 10.204 5.339 1.00 97.31 201 LEU A CA 1
ATOM 1562 C C . LEU A 1 201 ? -16.106 10.450 5.108 1.00 97.31 201 LEU A C 1
ATOM 1564 O O . LEU A 1 201 ? -16.606 10.260 4.000 1.00 97.31 201 LEU A O 1
ATOM 1568 N N . GLN A 1 202 ? -16.827 10.943 6.118 1.00 97.81 202 GLN A N 1
ATOM 1569 C CA . GLN A 1 202 ? -18.222 11.368 5.992 1.00 97.81 202 GLN A CA 1
ATOM 1570 C C . GLN A 1 202 ? -18.380 12.663 5.181 1.00 97.81 202 GLN A C 1
ATOM 1572 O O . GLN A 1 202 ? -19.258 12.724 4.320 1.00 97.81 202 GLN A O 1
ATOM 1577 N N . ALA A 1 203 ? -17.550 13.678 5.429 1.00 98.12 203 ALA A N 1
ATOM 1578 C CA . ALA A 1 203 ? -17.615 14.975 4.757 1.00 98.12 203 ALA A CA 1
ATOM 1579 C C . ALA A 1 203 ? -17.400 14.865 3.238 1.00 98.12 203 ALA A C 1
ATOM 1581 O O . ALA A 1 203 ? -18.042 15.582 2.475 1.00 98.12 203 ALA A O 1
ATOM 1582 N N . PHE A 1 204 ? -16.563 13.919 2.802 1.00 98.00 204 PHE A N 1
ATOM 1583 C CA . PHE A 1 204 ? -16.329 13.606 1.387 1.00 98.00 204 PHE A CA 1
ATOM 1584 C C . PHE A 1 204 ? -17.298 12.552 0.816 1.00 98.00 204 PHE A C 1
ATOM 1586 O O . PHE A 1 204 ? -17.097 12.054 -0.286 1.00 98.00 204 PHE A O 1
ATOM 1593 N N . GLY A 1 205 ? -18.358 12.186 1.547 1.00 97.75 205 GLY A N 1
ATOM 1594 C CA . GLY A 1 205 ? -19.407 11.285 1.054 1.00 97.75 205 GLY A CA 1
ATOM 1595 C C . GLY A 1 205 ? -19.018 9.804 0.967 1.00 97.75 205 GLY A C 1
ATOM 1596 O O . GLY A 1 205 ? -19.809 8.998 0.481 1.00 97.75 205 GLY A O 1
ATOM 1597 N N . LEU A 1 206 ? -17.851 9.414 1.484 1.00 97.88 206 LEU A N 1
ATOM 1598 C CA . LEU A 1 206 ? -17.307 8.059 1.355 1.00 97.88 206 LEU A CA 1
ATOM 1599 C C . LEU A 1 206 ? -17.820 7.067 2.407 1.00 97.88 206 LEU A C 1
ATOM 1601 O O . LEU A 1 206 ? -17.601 5.865 2.271 1.00 97.88 206 LEU A O 1
ATOM 1605 N N . ALA A 1 207 ? -18.530 7.525 3.443 1.00 95.75 207 ALA A N 1
ATOM 1606 C CA . ALA A 1 207 ? -18.974 6.681 4.568 1.00 95.75 207 ALA A CA 1
ATOM 1607 C C . ALA A 1 207 ? -19.906 5.524 4.168 1.00 95.75 207 ALA A C 1
ATOM 1609 O O . ALA A 1 207 ? -20.018 4.524 4.888 1.00 95.75 207 ALA A O 1
ATOM 1610 N N . LYS A 1 208 ? -20.570 5.653 3.014 1.00 96.12 208 LYS A N 1
ATOM 1611 C CA . LYS A 1 208 ? -21.414 4.598 2.446 1.00 96.12 208 LYS A CA 1
ATOM 1612 C C . LYS A 1 208 ? -20.600 3.506 1.771 1.00 96.12 208 LYS A C 1
ATOM 1614 O O . LYS A 1 208 ? -20.947 2.346 1.932 1.00 96.12 208 LYS A O 1
ATOM 1619 N N . ASP A 1 209 ? -19.528 3.859 1.074 1.00 97.06 209 ASP A N 1
ATOM 1620 C CA . ASP A 1 209 ? -18.752 2.911 0.269 1.00 97.06 209 ASP A CA 1
ATOM 1621 C C . ASP A 1 209 ? -17.569 2.315 1.035 1.00 97.06 209 ASP A C 1
ATOM 1623 O O . ASP A 1 209 ? -17.116 1.218 0.713 1.00 97.06 209 ASP A O 1
ATOM 1627 N N . TRP A 1 210 ? -17.106 2.991 2.087 1.00 98.50 210 TRP A N 1
ATOM 1628 C CA . TRP A 1 210 ? -15.959 2.581 2.890 1.00 98.50 210 TRP A CA 1
ATOM 1629 C C . TRP A 1 210 ? -16.350 2.281 4.336 1.00 98.50 210 TRP A C 1
ATOM 1631 O O . TRP A 1 210 ? -17.133 2.998 4.963 1.00 98.50 210 TRP A O 1
ATOM 1641 N N . HIS A 1 211 ? -15.782 1.205 4.874 1.00 98.62 211 HIS A N 1
ATOM 1642 C CA . HIS A 1 211 ? -15.982 0.732 6.237 1.00 98.62 211 HIS A CA 1
ATOM 1643 C C . HIS A 1 211 ? -14.685 0.888 7.038 1.00 98.62 211 HIS A C 1
ATOM 1645 O O . HIS A 1 211 ? -13.729 0.147 6.810 1.00 98.62 211 HIS A O 1
ATOM 1651 N N . PRO A 1 212 ? -14.621 1.850 7.975 1.00 98.69 212 PRO A N 1
ATOM 1652 C CA . PRO A 1 212 ? -13.537 1.922 8.948 1.00 98.69 212 PRO A CA 1
ATOM 1653 C C . PRO A 1 212 ? -13.595 0.722 9.897 1.00 98.69 212 PRO A C 1
ATOM 1655 O O . PRO A 1 212 ? -14.569 0.574 10.629 1.00 98.69 212 PRO A O 1
ATOM 1658 N N . LEU A 1 213 ? -12.553 -0.108 9.905 1.00 98.81 213 LEU A N 1
ATOM 1659 C CA . LEU A 1 213 ? -12.507 -1.344 10.699 1.00 98.81 213 LEU A CA 1
ATOM 1660 C C . LEU A 1 213 ? -11.763 -1.186 12.019 1.00 98.81 213 LEU A C 1
ATOM 1662 O O . LEU A 1 213 ? -11.982 -1.947 12.957 1.00 98.81 213 LEU A O 1
ATOM 1666 N N . ALA A 1 214 ? -10.870 -0.204 12.089 1.00 98.75 214 ALA A N 1
ATOM 1667 C CA . ALA A 1 214 ? -10.157 0.122 13.306 1.00 98.75 214 ALA A CA 1
ATOM 1668 C C . ALA A 1 214 ? -9.735 1.589 13.319 1.00 98.75 214 ALA A C 1
ATOM 1670 O O . ALA A 1 214 ? -9.531 2.206 12.266 1.00 98.75 214 ALA A O 1
ATOM 1671 N N . THR A 1 215 ? -9.526 2.124 14.515 1.00 98.81 215 THR A N 1
ATOM 1672 C CA . THR A 1 215 ? -8.981 3.459 14.748 1.00 98.81 215 THR A CA 1
ATOM 1673 C C . THR A 1 215 ? -7.778 3.430 15.685 1.00 98.81 215 THR A C 1
ATOM 1675 O O . THR A 1 215 ? -7.461 2.422 16.318 1.00 98.81 215 THR A O 1
ATOM 1678 N N . GLN A 1 216 ? -7.080 4.558 15.750 1.00 98.25 216 GLN A N 1
ATOM 1679 C CA . GLN A 1 216 ? -6.096 4.865 16.779 1.00 98.25 216 GLN A CA 1
ATOM 1680 C C . GLN A 1 216 ? -6.098 6.379 17.034 1.00 98.25 216 GLN A C 1
ATOM 1682 O O . GLN A 1 216 ? -6.725 7.133 16.291 1.00 98.25 216 GLN A O 1
ATOM 1687 N N . LYS A 1 217 ? -5.438 6.829 18.101 1.00 98.44 217 LYS A N 1
ATOM 1688 C CA . LYS A 1 217 ? -5.276 8.241 18.439 1.00 98.44 217 LYS A CA 1
ATOM 1689 C C . LYS A 1 217 ? -3.824 8.672 18.355 1.00 98.44 217 LYS A C 1
ATOM 1691 O O . LYS A 1 217 ? -2.912 7.913 18.693 1.00 98.44 217 LYS A O 1
ATOM 1696 N N . ASP A 1 218 ? -3.621 9.904 17.914 1.00 97.38 218 ASP A N 1
ATOM 1697 C CA . ASP A 1 218 ? -2.321 10.551 18.005 1.00 97.38 218 ASP A CA 1
ATOM 1698 C C . ASP A 1 218 ? -2.055 11.083 19.431 1.00 97.38 218 ASP A C 1
ATOM 1700 O O . ASP A 1 218 ? -2.863 10.905 20.348 1.00 97.38 218 ASP A O 1
ATOM 1704 N N . SER A 1 219 ? -0.904 11.724 19.651 1.00 96.38 219 SER A N 1
ATOM 1705 C CA . SER A 1 219 ? -0.542 12.237 20.979 1.00 96.38 219 SER A CA 1
ATOM 1706 C C . SER A 1 219 ? -1.340 13.463 21.437 1.00 96.38 219 SER A C 1
ATOM 1708 O O . SER A 1 219 ? -1.257 13.797 22.616 1.00 96.38 219 SER A O 1
ATOM 1710 N N . SER A 1 220 ? -2.091 14.139 20.558 1.00 97.19 220 SER A N 1
ATOM 1711 C CA . SER A 1 220 ? -3.013 15.218 20.950 1.00 97.19 220 SER A CA 1
ATOM 1712 C C . SER A 1 220 ? -4.437 14.708 21.202 1.00 97.19 220 SER A C 1
ATOM 1714 O O . SER A 1 220 ? -5.272 15.454 21.711 1.00 97.19 220 SER A O 1
ATOM 1716 N N . GLY A 1 221 ? -4.706 13.434 20.902 1.00 97.75 221 GLY A N 1
ATOM 1717 C CA . GLY A 1 221 ? -5.998 12.784 21.101 1.00 97.75 221 GLY A CA 1
ATOM 1718 C C . GLY A 1 221 ? -6.883 12.753 19.856 1.00 97.75 221 GLY A C 1
ATOM 1719 O O . GLY A 1 221 ? -8.017 12.276 19.955 1.00 97.75 221 GLY A O 1
ATOM 1720 N N . LEU A 1 222 ? -6.385 13.208 18.700 1.00 98.19 222 LEU A N 1
ATOM 1721 C CA . LEU A 1 222 ? -7.092 13.112 17.424 1.00 98.19 222 LEU A CA 1
ATOM 1722 C C . LEU A 1 222 ? -7.255 11.637 17.039 1.00 98.19 222 LEU A C 1
ATOM 1724 O O . LEU A 1 222 ? -6.265 10.929 16.854 1.00 98.19 222 LEU A O 1
ATOM 1728 N N . GLU A 1 223 ? -8.501 11.177 16.916 1.00 98.62 223 GLU A N 1
ATOM 1729 C CA . GLU A 1 223 ? -8.814 9.819 16.466 1.00 98.62 223 GLU A CA 1
ATOM 1730 C C . GLU A 1 223 ? -8.784 9.738 14.936 1.00 98.62 223 GLU A C 1
ATOM 1732 O O . GLU A 1 223 ? -9.394 10.549 14.241 1.00 98.62 223 GLU A O 1
ATOM 1737 N N . PHE A 1 224 ? -8.087 8.739 14.406 1.00 98.69 224 PHE A N 1
ATOM 1738 C CA . PHE A 1 224 ? -7.953 8.502 12.976 1.00 98.69 224 PHE A CA 1
ATOM 1739 C C . PHE A 1 224 ? -8.197 7.037 12.624 1.00 98.69 224 PHE A C 1
ATOM 1741 O O . PHE A 1 224 ? -8.006 6.131 13.436 1.00 98.69 224 PHE A O 1
ATOM 1748 N N . ILE A 1 225 ? -8.621 6.802 11.385 1.00 98.81 225 ILE A N 1
ATOM 1749 C CA . ILE A 1 225 ? -8.851 5.472 10.825 1.00 98.81 225 ILE A CA 1
ATOM 1750 C C . ILE A 1 225 ? -7.501 4.812 10.566 1.00 98.81 225 ILE A C 1
ATOM 1752 O O . ILE A 1 225 ? -6.643 5.379 9.891 1.00 98.81 225 ILE A O 1
ATOM 1756 N N . THR A 1 226 ? -7.321 3.598 11.084 1.00 98.38 226 THR A N 1
ATOM 1757 C CA . THR A 1 226 ? -6.078 2.839 10.912 1.00 98.38 226 THR A CA 1
ATOM 1758 C C . THR A 1 226 ? -6.223 1.606 10.027 1.00 98.38 226 THR A C 1
ATOM 1760 O O . THR A 1 226 ? -5.217 1.136 9.497 1.00 98.38 226 THR A O 1
ATOM 1763 N N . ILE A 1 227 ? -7.446 1.101 9.840 1.00 98.88 227 ILE A N 1
ATOM 1764 C CA . ILE A 1 227 ? -7.787 0.037 8.885 1.00 98.88 227 ILE A CA 1
ATOM 1765 C C . ILE A 1 227 ? -9.115 0.412 8.226 1.00 98.88 227 ILE A C 1
ATOM 1767 O O . ILE A 1 227 ? -10.048 0.831 8.917 1.00 98.88 227 ILE A O 1
ATOM 1771 N N . VAL A 1 228 ? -9.213 0.247 6.909 1.00 98.81 228 VAL A N 1
ATOM 1772 C CA . VAL A 1 228 ? -10.439 0.464 6.134 1.00 98.81 228 VAL A CA 1
ATOM 1773 C C . VAL A 1 228 ? -10.597 -0.618 5.069 1.00 98.81 228 VAL A C 1
ATOM 1775 O O . VAL A 1 228 ? -9.611 -1.164 4.569 1.00 98.81 228 VAL A O 1
ATOM 1778 N N . GLU A 1 229 ? -11.835 -0.879 4.671 1.00 98.81 229 GLU A N 1
ATOM 1779 C CA . GLU A 1 229 ? -12.149 -1.644 3.466 1.00 98.81 229 GLU A CA 1
ATOM 1780 C C . GLU A 1 229 ? -13.265 -0.987 2.654 1.00 98.81 229 GLU A C 1
ATOM 1782 O O . GLU A 1 229 ? -14.090 -0.246 3.192 1.00 98.81 229 GLU A O 1
ATOM 1787 N N . HIS A 1 230 ? -13.317 -1.272 1.357 1.00 98.75 230 HIS A N 1
ATOM 1788 C CA . HIS A 1 230 ? -14.474 -0.959 0.531 1.00 98.75 230 HIS A CA 1
ATOM 1789 C C . HIS A 1 230 ? -15.580 -1.993 0.792 1.00 98.75 230 HIS A C 1
ATOM 1791 O O . HIS A 1 230 ? -15.345 -3.200 0.748 1.00 98.75 230 HIS A O 1
ATOM 1797 N N . ARG A 1 231 ? -16.822 -1.547 1.004 1.00 97.88 231 ARG A N 1
ATOM 1798 C CA . ARG A 1 231 ? -17.944 -2.415 1.421 1.00 97.88 231 ARG A CA 1
ATOM 1799 C C . ARG A 1 231 ? -18.349 -3.470 0.400 1.00 97.88 231 ARG A C 1
ATOM 1801 O O . ARG A 1 231 ? -19.019 -4.440 0.740 1.00 97.88 231 ARG A O 1
ATOM 1808 N N . HIS A 1 232 ? -18.024 -3.249 -0.869 1.00 97.00 232 HIS A N 1
ATOM 1809 C CA . HIS A 1 232 ? -18.489 -4.104 -1.965 1.00 97.00 232 HIS A CA 1
ATOM 1810 C C . HIS A 1 232 ? -17.384 -4.765 -2.778 1.00 97.00 232 HIS A C 1
ATOM 1812 O O . HIS A 1 232 ? -17.685 -5.657 -3.563 1.00 97.00 232 HIS A O 1
ATOM 1818 N N . PHE A 1 233 ? -16.142 -4.305 -2.652 1.00 98.69 233 PHE A N 1
ATOM 1819 C CA . PHE A 1 233 ? -15.047 -4.692 -3.541 1.00 98.69 233 PHE A CA 1
ATOM 1820 C C . PHE A 1 233 ? -13.819 -5.023 -2.695 1.00 98.69 233 PHE A C 1
ATOM 1822 O O . PHE A 1 233 ? -13.698 -4.454 -1.611 1.00 98.69 233 PHE A O 1
ATOM 1829 N N . PRO A 1 234 ? -12.917 -5.912 -3.150 1.00 98.62 234 PRO A N 1
ATOM 1830 C CA . PRO A 1 234 ? -11.741 -6.321 -2.380 1.00 98.62 234 PRO A CA 1
ATOM 1831 C C . PRO A 1 234 ? -10.643 -5.242 -2.387 1.00 98.62 234 PRO A C 1
ATOM 1833 O O . PRO A 1 234 ? -9.518 -5.475 -2.819 1.00 98.62 234 PRO A O 1
ATOM 1836 N N . ILE A 1 235 ? -10.984 -4.035 -1.945 1.00 98.88 235 ILE A N 1
ATOM 1837 C CA . ILE A 1 235 ? -10.071 -2.902 -1.820 1.00 98.88 235 ILE A CA 1
ATOM 1838 C C . ILE A 1 235 ? -9.922 -2.609 -0.333 1.00 98.88 235 ILE A C 1
ATOM 1840 O O . ILE A 1 235 ? -10.905 -2.337 0.355 1.00 98.88 235 ILE A O 1
ATOM 1844 N N . PHE A 1 236 ? -8.693 -2.677 0.156 1.00 98.88 236 PHE A N 1
ATOM 1845 C CA . PHE A 1 236 ? -8.368 -2.606 1.574 1.00 98.88 236 PHE A CA 1
ATOM 1846 C C . PHE A 1 236 ? -7.237 -1.614 1.801 1.00 98.88 236 PHE A C 1
ATOM 1848 O O . PHE A 1 236 ? -6.433 -1.354 0.903 1.00 98.88 236 PHE A O 1
ATOM 1855 N N . GLY A 1 237 ? -7.110 -1.105 3.020 1.00 98.75 237 GLY A N 1
ATOM 1856 C CA . GLY A 1 237 ? -5.889 -0.416 3.391 1.00 98.75 237 GLY A CA 1
ATOM 1857 C C . GLY A 1 237 ? -5.698 -0.225 4.883 1.00 98.75 237 GLY A C 1
ATOM 1858 O O . GLY A 1 237 ? -6.645 -0.264 5.670 1.00 98.75 237 GLY A O 1
ATOM 1859 N N . CYS A 1 238 ? -4.449 0.018 5.261 1.00 98.81 238 CYS A N 1
ATOM 1860 C CA . CYS A 1 238 ? -4.044 0.320 6.622 1.00 98.81 238 CYS A CA 1
ATOM 1861 C C . CYS A 1 238 ? -3.107 1.530 6.671 1.00 98.81 238 CYS A C 1
ATOM 1863 O O . CYS A 1 238 ? -2.242 1.712 5.815 1.00 98.81 238 CYS A O 1
ATOM 1865 N N . GLN A 1 239 ? -3.250 2.360 7.703 1.00 98.75 239 GLN A N 1
ATOM 1866 C CA . GLN A 1 239 ? -2.420 3.558 7.877 1.00 98.75 239 GLN A CA 1
ATOM 1867 C C . GLN A 1 239 ? -1.035 3.236 8.478 1.00 98.75 239 GLN A C 1
ATOM 1869 O O . GLN A 1 239 ? -0.101 4.030 8.351 1.00 98.75 239 GLN A O 1
ATOM 1874 N N . PHE A 1 240 ? -0.895 2.091 9.149 1.00 98.75 240 PHE A N 1
ATOM 1875 C CA . PHE A 1 240 ? 0.379 1.569 9.651 1.00 98.75 240 PHE A CA 1
ATOM 1876 C C . PHE A 1 240 ? 1.058 0.653 8.629 1.00 98.75 240 PHE A C 1
ATOM 1878 O O . PHE A 1 240 ? 0.484 0.340 7.592 1.00 98.75 240 PHE A O 1
ATOM 1885 N N . HIS A 1 241 ? 2.269 0.219 8.962 1.00 98.69 241 HIS A N 1
ATOM 1886 C CA . HIS A 1 241 ? 3.146 -0.606 8.145 1.00 98.69 241 HIS A CA 1
ATOM 1887 C C . HIS A 1 241 ? 3.280 -2.035 8.708 1.00 98.69 241 HIS A C 1
ATOM 1889 O O . HIS A 1 241 ? 4.167 -2.275 9.538 1.00 98.69 241 HIS A O 1
ATOM 1895 N N . PRO A 1 242 ? 2.408 -2.990 8.329 1.00 98.56 242 PRO A N 1
ATOM 1896 C CA . PRO A 1 242 ? 2.496 -4.363 8.827 1.00 98.56 242 PRO A CA 1
ATOM 1897 C C . PRO A 1 242 ? 3.790 -5.071 8.396 1.00 98.56 242 PRO A C 1
ATOM 1899 O O . PRO A 1 242 ? 4.329 -5.882 9.142 1.00 98.56 242 PRO A O 1
ATOM 1902 N N . GLU A 1 243 ? 4.343 -4.729 7.231 1.00 98.69 243 GLU A N 1
ATOM 1903 C CA . GLU A 1 243 ? 5.556 -5.346 6.687 1.00 98.69 243 GLU A CA 1
ATOM 1904 C C . GLU A 1 243 ? 6.779 -5.147 7.594 1.00 98.69 243 GLU A C 1
ATOM 1906 O O . GLU A 1 243 ? 7.723 -5.935 7.585 1.00 98.69 243 GLU A O 1
ATOM 1911 N N . ARG A 1 244 ? 6.771 -4.096 8.416 1.00 98.31 244 ARG A N 1
ATOM 1912 C CA . ARG A 1 244 ? 7.926 -3.717 9.234 1.00 98.31 244 ARG A CA 1
ATOM 1913 C C . ARG A 1 244 ? 8.117 -4.587 10.461 1.00 98.31 244 ARG A C 1
ATOM 1915 O O . ARG A 1 244 ? 9.247 -4.708 10.924 1.00 98.31 244 ARG A O 1
ATOM 1922 N N . ALA A 1 245 ? 7.046 -5.197 10.972 1.00 98.25 245 ALA A N 1
ATOM 1923 C CA . ALA A 1 245 ? 7.103 -6.012 12.184 1.00 98.25 245 ALA A C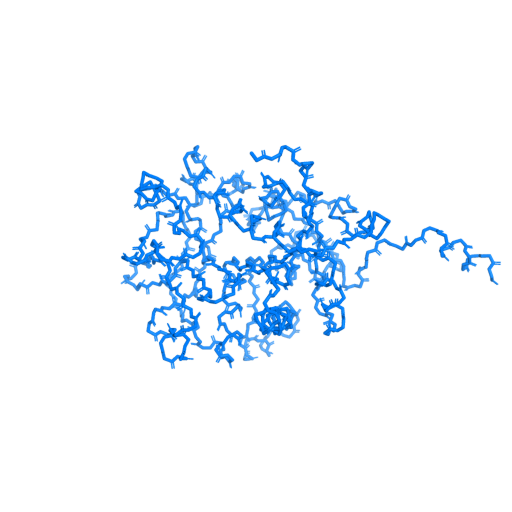A 1
ATOM 1924 C C . ALA A 1 245 ? 8.143 -7.138 12.051 1.00 98.25 245 ALA A C 1
ATOM 1926 O O . ALA A 1 245 ? 8.962 -7.332 12.949 1.00 98.25 245 ALA A O 1
ATOM 1927 N N . ALA A 1 246 ? 8.169 -7.814 10.900 1.00 98.19 246 ALA A N 1
ATOM 1928 C CA . ALA A 1 246 ? 9.080 -8.924 10.638 1.00 98.19 246 ALA A CA 1
ATOM 1929 C C . ALA A 1 246 ? 10.352 -8.535 9.870 1.00 98.19 246 ALA A C 1
ATOM 1931 O O . ALA A 1 246 ? 11.352 -9.237 10.000 1.00 98.19 246 ALA A O 1
ATOM 1932 N N . PHE A 1 247 ? 10.356 -7.440 9.100 1.00 98.06 247 PHE A N 1
ATOM 1933 C CA . PHE A 1 247 ? 11.401 -7.217 8.088 1.00 98.06 247 PHE A CA 1
ATOM 1934 C C . PHE A 1 247 ? 12.184 -5.904 8.197 1.00 98.06 247 PHE A C 1
ATOM 1936 O O . PHE A 1 247 ? 13.056 -5.681 7.359 1.00 98.06 247 PHE A O 1
ATOM 1943 N N . GLU A 1 248 ? 11.902 -5.042 9.179 1.00 97.06 248 GLU A N 1
ATOM 1944 C CA . GLU A 1 248 ? 12.564 -3.734 9.322 1.00 97.06 248 GLU A CA 1
ATOM 1945 C C . GLU A 1 248 ? 13.053 -3.467 10.752 1.00 97.06 248 GLU A C 1
ATOM 1947 O O . GLU A 1 248 ? 12.712 -2.439 11.326 1.00 97.06 248 GLU A O 1
ATOM 1952 N N . GLN A 1 249 ? 13.851 -4.377 11.323 1.00 95.88 249 GLN A N 1
ATOM 1953 C CA . GLN A 1 249 ? 14.527 -4.161 12.611 1.00 95.88 249 GLN A CA 1
ATOM 1954 C C . GLN A 1 249 ? 15.714 -3.210 12.426 1.00 95.88 249 GLN A C 1
ATOM 1956 O O . GLN A 1 249 ? 16.837 -3.637 12.131 1.00 95.88 249 GLN A O 1
ATOM 1961 N N . LEU A 1 250 ? 15.472 -1.906 12.549 1.00 94.19 250 LEU A N 1
ATOM 1962 C CA . LEU A 1 250 ? 16.519 -0.908 12.342 1.00 94.19 250 LEU A CA 1
ATOM 1963 C C . LEU A 1 250 ? 17.574 -1.006 13.455 1.00 94.19 250 LEU A C 1
ATOM 1965 O O . LEU A 1 250 ? 17.252 -1.056 14.638 1.00 94.19 250 LEU A O 1
ATOM 1969 N N . PHE A 1 251 ? 18.854 -1.029 13.071 1.00 94.06 251 PHE A N 1
ATOM 1970 C CA . PHE A 1 251 ? 19.973 -1.190 14.013 1.00 94.06 251 PHE A CA 1
ATOM 1971 C C . PHE A 1 251 ? 20.982 -0.030 13.974 1.00 94.06 251 PHE A C 1
ATOM 1973 O O . PHE A 1 251 ? 21.752 0.150 14.915 1.00 94.06 251 PHE A O 1
ATOM 1980 N N . MET A 1 252 ? 20.992 0.774 12.903 1.00 93.69 252 MET A N 1
ATOM 1981 C CA . MET A 1 252 ? 21.865 1.955 12.791 1.00 93.69 252 MET A CA 1
ATOM 1982 C C . MET A 1 252 ? 21.322 3.180 13.535 1.00 93.69 252 MET A C 1
ATOM 1984 O O . MET A 1 252 ? 22.076 4.112 13.830 1.00 93.69 252 MET A O 1
ATOM 1988 N N . THR A 1 253 ? 20.022 3.189 13.821 1.00 88.75 253 THR A N 1
ATOM 1989 C CA . THR A 1 253 ? 19.315 4.206 14.602 1.00 88.75 253 THR A CA 1
ATOM 1990 C C . THR A 1 253 ? 18.295 3.539 15.512 1.00 88.75 253 THR A C 1
ATOM 1992 O O . THR A 1 253 ? 17.989 2.360 15.355 1.00 88.75 253 THR A O 1
ATOM 1995 N N . GLU A 1 254 ? 17.796 4.291 16.493 1.00 90.94 254 GLU A N 1
ATOM 1996 C CA . GLU A 1 254 ? 16.751 3.811 17.392 1.00 90.94 254 GLU A CA 1
ATOM 1997 C C . GLU A 1 254 ? 15.502 3.400 16.601 1.00 90.94 254 GLU A C 1
ATOM 1999 O O . GLU A 1 254 ? 14.833 4.237 15.983 1.00 90.94 254 GLU A O 1
ATOM 2004 N N . ASP A 1 255 ? 15.159 2.113 16.669 1.00 93.75 255 ASP A N 1
ATOM 2005 C CA . ASP A 1 255 ? 13.907 1.617 16.124 1.00 93.75 255 ASP A CA 1
ATOM 2006 C C . ASP A 1 255 ? 12.741 1.957 17.054 1.00 93.75 255 ASP A C 1
ATOM 2008 O O . ASP A 1 255 ? 12.479 1.317 18.078 1.00 93.75 255 ASP A O 1
ATOM 2012 N N . LYS A 1 256 ? 11.986 2.984 16.673 1.00 93.00 256 LYS A N 1
ATOM 2013 C CA . LYS A 1 256 ? 10.822 3.426 17.447 1.00 93.00 256 LYS A CA 1
ATOM 2014 C C . LYS A 1 256 ? 9.644 2.453 17.388 1.00 93.00 256 LYS A C 1
ATOM 2016 O O . LYS A 1 256 ? 8.701 2.593 18.164 1.00 93.00 256 LYS A O 1
ATOM 2021 N N . SER A 1 257 ? 9.682 1.476 16.486 1.00 95.69 257 SER A N 1
ATOM 2022 C CA . SER A 1 257 ? 8.682 0.415 16.371 1.00 95.69 257 SER A CA 1
ATOM 2023 C C . SER A 1 257 ? 9.171 -0.920 16.934 1.00 95.69 257 SER A C 1
ATOM 2025 O O . SER A 1 257 ? 8.490 -1.921 16.733 1.00 95.69 257 SER A O 1
ATOM 20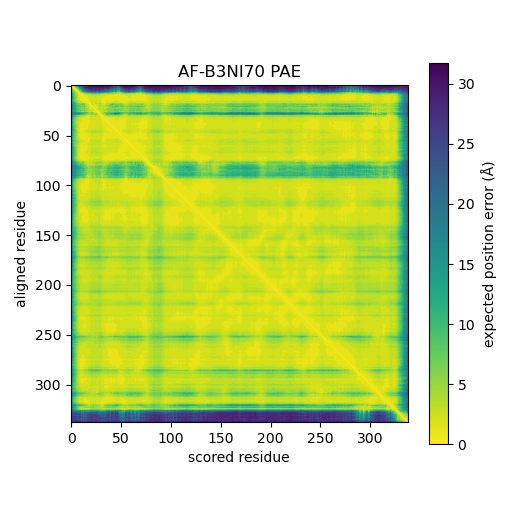27 N N . HIS A 1 258 ? 10.272 -0.940 17.702 1.00 96.31 258 HIS A N 1
ATOM 2028 C CA . HIS A 1 258 ? 10.893 -2.171 18.208 1.00 96.31 258 HIS A CA 1
ATOM 2029 C C . HIS A 1 258 ? 9.930 -3.139 18.918 1.00 96.31 258 HIS A C 1
ATOM 2031 O O . HIS A 1 258 ? 10.122 -4.352 18.866 1.00 96.31 258 HIS A O 1
ATOM 2037 N N . MET A 1 259 ? 8.873 -2.627 19.562 1.00 97.56 259 MET A N 1
ATOM 2038 C CA . MET A 1 259 ? 7.871 -3.460 20.238 1.00 97.56 259 MET A CA 1
ATOM 2039 C C . MET A 1 259 ? 7.100 -4.393 19.281 1.00 97.56 259 MET A C 1
ATOM 2041 O O . MET A 1 259 ? 6.639 -5.453 19.709 1.00 97.56 259 MET A O 1
ATOM 2045 N N . ALA A 1 260 ? 6.991 -4.040 17.994 1.00 98.12 260 ALA A N 1
ATOM 2046 C CA . ALA A 1 260 ? 6.324 -4.864 16.984 1.00 98.12 260 ALA A CA 1
ATOM 2047 C C . ALA A 1 260 ? 7.122 -6.111 16.580 1.00 98.12 260 ALA A C 1
ATOM 2049 O O . ALA A 1 260 ? 6.540 -7.041 16.033 1.00 98.12 260 ALA A O 1
ATOM 2050 N N . HIS A 1 261 ? 8.424 -6.174 16.876 1.00 98.00 261 HIS A N 1
ATOM 2051 C CA . HIS A 1 261 ? 9.273 -7.325 16.536 1.00 98.00 261 HIS A CA 1
ATOM 2052 C C . HIS A 1 261 ? 9.115 -8.511 17.499 1.00 98.00 261 HIS A C 1
ATOM 2054 O O . HIS A 1 261 ? 9.890 -9.466 17.451 1.00 98.00 261 HIS A O 1
ATOM 2060 N N . SER A 1 262 ? 8.134 -8.456 18.403 1.00 98.19 262 SER A N 1
ATOM 2061 C CA . SER A 1 262 ? 7.749 -9.607 19.216 1.00 98.19 262 SER A CA 1
ATOM 2062 C C . SER A 1 262 ? 7.117 -10.702 18.351 1.00 98.19 262 SER A C 1
ATOM 2064 O O . SER A 1 262 ? 6.566 -10.426 17.288 1.00 98.19 262 SER A O 1
ATOM 2066 N N . HIS A 1 263 ? 7.152 -11.950 18.829 1.00 98.31 263 HIS A N 1
ATOM 2067 C CA . HIS A 1 263 ? 6.520 -13.081 18.141 1.00 98.31 263 HIS A CA 1
ATOM 2068 C C . HIS A 1 263 ? 5.044 -12.800 17.812 1.00 98.31 263 HIS A C 1
ATOM 2070 O O . HIS A 1 263 ? 4.651 -12.881 16.653 1.00 98.31 263 HIS A O 1
ATOM 2076 N N . ILE A 1 264 ? 4.270 -12.349 18.806 1.00 98.38 264 ILE A N 1
ATOM 2077 C CA . ILE A 1 264 ? 2.862 -11.981 18.618 1.00 98.38 264 ILE A CA 1
ATOM 2078 C C . ILE A 1 264 ? 2.694 -10.779 17.676 1.00 98.38 264 ILE A C 1
ATOM 2080 O O . ILE A 1 264 ? 1.794 -10.775 16.845 1.00 98.38 264 ILE A O 1
ATOM 2084 N N . GLY A 1 265 ? 3.574 -9.772 17.744 1.00 98.56 265 GLY A N 1
ATOM 2085 C CA . GLY A 1 265 ? 3.520 -8.616 16.845 1.00 98.56 265 GLY A CA 1
ATOM 2086 C C . GLY A 1 265 ? 3.711 -9.007 15.378 1.00 98.56 265 GLY A C 1
ATOM 2087 O O . GLY A 1 265 ? 2.969 -8.548 14.509 1.00 98.56 265 GLY A O 1
ATOM 2088 N N . ILE A 1 266 ? 4.648 -9.920 15.114 1.00 98.75 266 ILE A N 1
ATOM 2089 C CA . ILE A 1 266 ? 4.887 -10.487 13.785 1.00 98.75 266 ILE A CA 1
ATOM 2090 C C . ILE A 1 266 ? 3.670 -11.286 13.305 1.00 98.75 266 ILE A C 1
ATOM 2092 O O . ILE A 1 266 ? 3.215 -11.073 12.181 1.00 98.75 266 ILE A O 1
ATOM 2096 N N . GLU A 1 267 ? 3.112 -12.161 14.144 1.00 98.62 267 GLU A N 1
ATOM 2097 C CA . GLU A 1 267 ? 1.929 -12.955 13.790 1.00 98.62 267 GLU A CA 1
ATOM 2098 C C . GLU A 1 267 ? 0.726 -12.068 13.451 1.00 98.62 267 GLU A C 1
ATOM 2100 O O . GLU A 1 267 ? 0.119 -12.227 12.389 1.00 98.62 267 GLU A O 1
ATOM 2105 N N . LEU A 1 268 ? 0.422 -11.084 14.303 1.00 98.69 268 LEU A N 1
ATOM 2106 C CA . LEU A 1 268 ? -0.689 -10.156 14.091 1.00 98.69 268 LEU A CA 1
ATOM 2107 C C . LEU A 1 268 ? -0.509 -9.322 12.817 1.00 98.69 268 LEU A C 1
ATOM 2109 O O . LEU A 1 268 ? -1.465 -9.128 12.067 1.00 98.69 268 LEU A O 1
ATOM 2113 N N . ALA A 1 269 ? 0.710 -8.858 12.532 1.00 98.62 269 ALA A N 1
ATOM 2114 C CA . ALA A 1 269 ? 0.999 -8.111 11.313 1.00 98.62 269 ALA A CA 1
ATOM 2115 C C . ALA A 1 269 ? 0.903 -8.982 10.044 1.00 98.62 269 ALA A C 1
ATOM 2117 O O . ALA A 1 269 ? 0.427 -8.511 9.003 1.00 98.62 269 ALA A O 1
ATOM 2118 N N . GLN A 1 270 ? 1.304 -10.256 10.114 1.00 98.62 270 GLN A N 1
ATOM 2119 C CA . GLN A 1 270 ? 1.266 -11.177 8.973 1.00 98.62 270 GLN A CA 1
ATOM 2120 C C . GLN A 1 270 ? -0.162 -11.570 8.568 1.00 98.62 270 GLN A C 1
ATOM 2122 O O . GLN A 1 270 ? -0.399 -11.854 7.393 1.00 98.62 270 GLN A O 1
ATOM 2127 N N . ILE A 1 271 ? -1.133 -11.516 9.490 1.00 98.44 271 ILE A N 1
ATOM 2128 C CA . ILE A 1 271 ? -2.551 -11.781 9.188 1.00 98.44 271 ILE A CA 1
ATOM 2129 C C . ILE A 1 271 ? -3.038 -10.945 8.002 1.00 98.44 271 ILE A C 1
ATOM 2131 O O . ILE A 1 271 ? -3.710 -11.477 7.122 1.00 98.44 271 ILE A O 1
ATOM 2135 N N . PHE A 1 272 ? -2.695 -9.657 7.948 1.00 98.50 272 PHE A N 1
ATOM 2136 C CA . PHE A 1 272 ? -3.172 -8.760 6.893 1.00 98.50 272 PHE A CA 1
ATOM 2137 C C . PHE A 1 272 ? -2.665 -9.176 5.502 1.00 98.50 272 PHE A C 1
ATOM 2139 O O . PHE A 1 272 ? -3.440 -9.187 4.546 1.00 98.50 272 PHE A O 1
ATOM 2146 N N . GLY A 1 273 ? -1.407 -9.610 5.406 1.00 98.00 273 GLY A N 1
ATOM 2147 C CA . GLY A 1 273 ? -0.779 -10.082 4.175 1.00 98.00 273 GLY A CA 1
ATOM 2148 C C . GLY A 1 273 ? -1.411 -11.386 3.714 1.00 98.00 273 GLY A C 1
ATOM 2149 O O . GLY A 1 273 ? -1.872 -11.480 2.578 1.00 98.00 273 GLY A O 1
ATOM 2150 N N . SER A 1 274 ? -1.555 -12.349 4.627 1.00 97.94 274 SER A N 1
ATOM 2151 C CA . SER A 1 274 ? -2.212 -13.627 4.343 1.00 97.94 274 SER A CA 1
ATOM 2152 C C . SER A 1 274 ? -3.655 -13.435 3.870 1.00 97.94 274 SER A C 1
ATOM 2154 O O . SER A 1 274 ? -4.052 -14.009 2.856 1.00 97.94 274 SER A O 1
ATOM 2156 N N . ARG A 1 275 ? -4.425 -12.569 4.542 1.00 97.81 275 ARG A N 1
ATOM 2157 C CA . ARG A 1 275 ? -5.813 -12.262 4.167 1.00 97.81 275 ARG A CA 1
ATOM 2158 C C . ARG A 1 275 ? -5.901 -11.572 2.814 1.00 97.81 275 ARG A C 1
ATOM 2160 O O . ARG A 1 275 ? -6.726 -11.973 2.000 1.00 97.81 275 ARG A O 1
ATOM 2167 N N . PHE A 1 276 ? -5.056 -10.577 2.542 1.00 98.75 276 PHE A N 1
ATOM 2168 C CA . PHE A 1 276 ? -5.008 -9.941 1.225 1.00 98.75 276 PHE A CA 1
ATOM 2169 C C . PHE A 1 276 ? -4.737 -10.973 0.124 1.00 98.75 276 PHE A C 1
ATOM 2171 O O . PHE A 1 276 ? -5.444 -11.014 -0.884 1.00 98.75 276 PHE A O 1
ATOM 2178 N N . VAL A 1 277 ? -3.780 -11.872 0.352 1.00 98.44 277 VAL A N 1
ATOM 2179 C CA . VAL A 1 277 ? -3.453 -12.934 -0.601 1.00 98.44 277 VAL A CA 1
ATOM 2180 C C . VAL A 1 277 ? -4.600 -13.934 -0.776 1.00 98.44 277 VAL A C 1
ATOM 2182 O O . VAL A 1 277 ? -4.813 -14.403 -1.893 1.00 98.44 277 VAL A O 1
ATOM 2185 N N . ASP A 1 278 ? -5.400 -14.213 0.254 1.00 97.56 278 ASP A N 1
ATOM 2186 C CA . ASP A 1 278 ? -6.613 -15.029 0.105 1.00 97.56 278 ASP A CA 1
ATOM 2187 C C . ASP A 1 278 ? -7.636 -14.406 -0.852 1.00 97.56 278 ASP A C 1
ATOM 2189 O O . ASP A 1 278 ? -8.330 -15.139 -1.559 1.00 97.56 278 ASP A O 1
ATOM 2193 N N . PHE A 1 279 ? -7.728 -13.073 -0.921 1.00 98.00 279 PHE A N 1
ATOM 2194 C CA . PHE A 1 279 ? -8.521 -12.404 -1.956 1.00 98.00 279 PHE A CA 1
ATOM 2195 C C . PHE A 1 279 ? -7.856 -12.525 -3.330 1.00 98.00 279 PHE A C 1
ATOM 2197 O O . PHE A 1 279 ? -8.547 -12.824 -4.303 1.00 98.00 279 PHE A O 1
ATOM 2204 N N . CYS A 1 280 ? -6.529 -12.377 -3.418 1.00 98.50 280 CYS A N 1
ATOM 2205 C CA . CYS A 1 280 ? -5.784 -12.546 -4.673 1.00 98.50 280 CYS A CA 1
ATOM 2206 C C . CYS A 1 280 ? -5.972 -13.947 -5.272 1.00 98.50 280 CYS A C 1
ATOM 2208 O O . CYS A 1 280 ? -6.177 -14.079 -6.474 1.00 98.50 280 CYS A O 1
ATOM 2210 N N . ARG A 1 281 ? -5.997 -15.002 -4.448 1.00 97.62 281 ARG A N 1
ATOM 2211 C CA . ARG A 1 281 ? -6.225 -16.391 -4.897 1.00 97.62 281 ARG A CA 1
ATOM 2212 C C . ARG A 1 281 ? -7.583 -16.615 -5.571 1.00 97.62 281 ARG A C 1
ATOM 2214 O O . ARG A 1 281 ? -7.738 -17.592 -6.297 1.00 97.62 281 ARG A O 1
ATOM 2221 N N . ARG A 1 282 ? -8.572 -15.752 -5.319 1.00 96.69 282 ARG A N 1
ATOM 2222 C CA . ARG A 1 282 ? -9.910 -15.853 -5.931 1.00 96.69 282 ARG A CA 1
ATOM 2223 C C . ARG A 1 282 ? -9.936 -15.274 -7.341 1.00 96.69 282 ARG A C 1
ATOM 2225 O O . ARG A 1 282 ? -10.780 -15.674 -8.137 1.00 96.69 282 ARG A O 1
ATOM 2232 N N . ASN A 1 283 ? -9.030 -14.347 -7.648 1.00 97.88 283 ASN A N 1
ATOM 2233 C CA . ASN A 1 283 ? -8.903 -13.770 -8.975 1.00 97.88 283 ASN A CA 1
ATOM 2234 C C . ASN A 1 283 ? -8.287 -14.794 -9.946 1.00 97.88 283 ASN A C 1
ATOM 2236 O O . ASN A 1 283 ? -7.252 -15.387 -9.647 1.00 97.88 283 ASN A O 1
ATOM 2240 N N . ARG A 1 284 ? -8.906 -14.982 -11.119 1.00 96.31 284 ARG A N 1
ATOM 2241 C CA . ARG A 1 284 ? -8.508 -16.017 -12.096 1.00 96.31 284 ARG A CA 1
ATOM 2242 C C . ARG A 1 284 ? -7.484 -15.561 -13.143 1.00 96.31 284 ARG A C 1
ATOM 2244 O O . ARG A 1 284 ? -7.231 -16.310 -14.084 1.00 96.31 284 ARG A O 1
ATOM 2251 N N . ASN A 1 285 ? -6.915 -14.363 -13.024 1.00 96.75 285 ASN A N 1
ATOM 2252 C CA . ASN A 1 285 ? -5.859 -13.930 -13.936 1.00 96.75 285 ASN A CA 1
ATOM 2253 C C . ASN A 1 285 ? -4.632 -14.835 -13.800 1.00 96.75 285 ASN A C 1
ATOM 2255 O O . ASN A 1 285 ? -4.352 -15.387 -12.730 1.00 96.75 285 ASN A O 1
ATOM 2259 N N . GLN A 1 286 ? -3.888 -14.977 -14.892 1.00 93.19 286 GLN A N 1
ATOM 2260 C CA . GLN A 1 286 ? -2.722 -15.841 -14.927 1.00 93.19 286 GLN A CA 1
ATOM 2261 C C . GLN A 1 286 ? -1.683 -15.296 -15.902 1.00 93.19 286 GLN A C 1
ATOM 2263 O O . GLN A 1 286 ? -1.959 -15.147 -17.088 1.00 93.19 286 GLN A O 1
ATOM 2268 N N . PHE A 1 287 ? -0.467 -15.075 -15.406 1.00 90.19 287 PHE A N 1
ATOM 2269 C CA . PHE A 1 287 ? 0.704 -14.904 -16.260 1.00 90.19 287 PHE A CA 1
ATOM 2270 C C . PHE A 1 287 ? 1.029 -16.209 -16.997 1.00 90.19 287 PHE A C 1
ATOM 2272 O O . PHE A 1 287 ? 1.059 -17.279 -16.376 1.00 90.19 287 PHE A O 1
ATOM 2279 N N . SER A 1 288 ? 1.394 -16.120 -18.279 1.00 91.75 288 SER A N 1
ATOM 2280 C CA . SER A 1 288 ? 2.133 -17.208 -18.929 1.00 91.75 288 SER A CA 1
ATOM 2281 C C . SER A 1 288 ? 3.492 -17.398 -18.243 1.00 91.75 288 SER A C 1
ATOM 2283 O O . SER A 1 288 ? 4.060 -16.446 -17.705 1.00 91.75 288 SER A O 1
ATOM 2285 N N . ALA A 1 289 ? 4.024 -18.623 -18.229 1.00 91.19 289 ALA A N 1
ATOM 2286 C CA . ALA A 1 289 ? 5.287 -18.916 -17.542 1.00 91.19 289 ALA A CA 1
ATOM 2287 C C . ALA A 1 289 ? 6.459 -18.073 -18.081 1.00 91.19 289 ALA A C 1
ATOM 2289 O O . ALA A 1 289 ? 7.264 -17.561 -17.304 1.00 91.19 289 ALA A O 1
ATOM 2290 N N . GLU A 1 290 ? 6.504 -17.893 -19.399 1.00 91.19 290 GLU A N 1
ATOM 2291 C CA . GLU A 1 290 ? 7.511 -17.102 -20.105 1.00 91.19 290 GLU A CA 1
ATOM 2292 C C . GLU A 1 290 ? 7.401 -15.605 -19.799 1.00 91.19 290 GLU A C 1
ATOM 2294 O O . GLU A 1 290 ? 8.395 -14.963 -19.476 1.00 91.19 290 GLU A O 1
ATOM 2299 N N . LEU A 1 291 ? 6.190 -15.038 -19.826 1.00 92.56 291 LEU A N 1
ATOM 2300 C CA . LEU A 1 291 ? 6.009 -13.636 -19.458 1.00 92.56 291 LEU A CA 1
ATOM 2301 C C . LEU A 1 291 ? 6.363 -13.437 -17.983 1.00 92.56 291 LEU A C 1
ATOM 2303 O O . LEU A 1 291 ? 7.084 -12.505 -17.633 1.00 92.56 291 LEU A O 1
ATOM 2307 N N . LYS A 1 292 ? 5.916 -14.352 -17.116 1.00 95.12 292 LYS A N 1
ATOM 2308 C CA . LYS A 1 292 ? 6.168 -14.286 -15.677 1.00 95.12 292 LYS A CA 1
ATOM 2309 C C . LYS A 1 292 ? 7.655 -14.200 -15.373 1.00 95.12 292 LYS A C 1
ATOM 2311 O O . LYS A 1 292 ? 8.047 -13.301 -14.641 1.00 95.12 292 LYS A O 1
ATOM 2316 N N . SER A 1 293 ? 8.477 -15.091 -15.933 1.00 95.38 293 SER A N 1
ATOM 2317 C CA . SER A 1 293 ? 9.911 -15.162 -15.614 1.00 95.38 293 SER A CA 1
ATOM 2318 C C . SER A 1 293 ? 10.643 -13.839 -15.856 1.00 95.38 293 SER A C 1
ATOM 2320 O O . SER A 1 293 ? 11.569 -13.525 -15.117 1.00 95.38 293 SER A O 1
ATOM 2322 N N . ARG A 1 294 ? 10.180 -13.027 -16.814 1.00 95.19 294 ARG A N 1
ATOM 2323 C CA . ARG A 1 294 ? 10.733 -11.702 -17.142 1.00 95.19 294 ARG A CA 1
ATOM 2324 C C . ARG A 1 294 ? 10.266 -10.591 -16.198 1.00 95.19 294 ARG A C 1
ATOM 2326 O O . ARG A 1 294 ? 10.965 -9.597 -16.017 1.00 95.19 294 ARG A O 1
ATOM 2333 N N . HIS A 1 295 ? 9.108 -10.776 -15.564 1.00 97.69 295 HIS A N 1
ATOM 2334 C CA . HIS A 1 295 ? 8.449 -9.764 -14.734 1.00 97.69 295 HIS A CA 1
ATOM 2335 C C . HIS A 1 295 ? 8.703 -9.933 -13.231 1.00 97.69 295 HIS A C 1
ATOM 2337 O O . HIS A 1 295 ? 8.438 -9.016 -12.462 1.00 97.69 295 HIS A O 1
ATOM 2343 N N . LEU A 1 296 ? 9.189 -11.090 -12.777 1.00 98.12 296 LEU A N 1
ATOM 2344 C CA . LEU A 1 296 ? 9.372 -11.353 -11.346 1.00 98.12 296 LEU A CA 1
ATOM 2345 C C . LEU A 1 296 ? 10.474 -10.500 -10.722 1.00 98.12 296 LEU A C 1
ATOM 2347 O O . LEU A 1 296 ? 11.563 -10.380 -11.276 1.00 98.12 296 LEU A O 1
ATOM 2351 N N . ILE A 1 297 ? 10.222 -10.020 -9.500 1.00 98.50 297 ILE A N 1
ATOM 2352 C CA . ILE A 1 297 ? 11.155 -9.200 -8.709 1.00 98.50 297 ILE A CA 1
ATOM 2353 C C . ILE A 1 297 ? 12.555 -9.822 -8.560 1.00 98.50 297 ILE A C 1
ATOM 2355 O O . ILE A 1 297 ? 13.532 -9.107 -8.363 1.00 98.50 297 ILE A O 1
ATOM 2359 N N . TRP A 1 298 ? 12.670 -11.144 -8.703 1.00 97.81 298 TRP A N 1
ATOM 2360 C CA . TRP A 1 298 ? 13.928 -11.891 -8.648 1.00 97.81 298 TRP A CA 1
ATOM 2361 C C . TRP A 1 298 ? 14.933 -11.521 -9.749 1.00 97.81 298 TRP A C 1
ATOM 2363 O O . TRP A 1 298 ? 16.115 -11.828 -9.606 1.00 97.81 298 TRP A O 1
ATOM 2373 N N . ASN A 1 299 ? 14.501 -10.830 -10.809 1.00 97.81 299 ASN A N 1
ATOM 2374 C CA . ASN A 1 299 ? 15.403 -10.266 -11.817 1.00 97.81 299 ASN A CA 1
ATOM 2375 C C . ASN A 1 299 ? 16.156 -9.014 -11.330 1.00 97.81 299 ASN A C 1
ATOM 2377 O O . ASN A 1 299 ? 17.077 -8.559 -12.003 1.00 97.81 299 ASN A O 1
ATOM 2381 N N . TRP A 1 300 ? 15.805 -8.469 -10.162 1.00 97.00 300 TRP A N 1
ATOM 2382 C CA . TRP A 1 300 ? 16.461 -7.310 -9.560 1.00 97.00 300 TRP A CA 1
ATOM 2383 C C . TRP A 1 300 ? 17.145 -7.687 -8.246 1.00 97.00 300 TRP A C 1
ATOM 2385 O O . TRP A 1 300 ? 16.710 -8.582 -7.525 1.00 97.00 300 TRP A O 1
ATOM 2395 N N . GLN A 1 301 ? 18.226 -6.980 -7.917 1.00 97.00 301 GLN A N 1
ATOM 2396 C CA . GLN A 1 301 ? 18.970 -7.175 -6.673 1.00 97.00 301 GLN A CA 1
ATOM 2397 C C . GLN A 1 301 ? 18.734 -5.992 -5.728 1.00 97.00 301 GLN A C 1
ATOM 2399 O O . GLN A 1 301 ? 18.949 -4.845 -6.130 1.00 97.00 301 GLN A O 1
ATOM 2404 N N . PRO A 1 302 ? 18.307 -6.224 -4.474 1.00 97.69 302 PRO A N 1
ATOM 2405 C CA . PRO A 1 302 ? 18.125 -5.141 -3.528 1.00 97.69 302 PRO A CA 1
ATOM 2406 C C . PRO A 1 302 ? 19.476 -4.668 -2.984 1.00 97.69 302 PRO A C 1
ATOM 2408 O O . PRO A 1 302 ? 20.370 -5.465 -2.691 1.00 97.69 302 PRO A O 1
ATOM 2411 N N . VAL A 1 303 ? 19.607 -3.365 -2.755 1.00 97.06 303 VAL A N 1
ATOM 2412 C CA . VAL A 1 303 ? 20.774 -2.790 -2.084 1.00 97.06 303 VAL A CA 1
ATOM 2413 C C . VAL A 1 303 ? 20.597 -2.812 -0.569 1.00 97.06 303 VAL A C 1
ATOM 2415 O O . VAL A 1 303 ? 19.488 -2.694 -0.046 1.00 97.06 303 VAL A O 1
ATOM 2418 N N . PHE A 1 304 ? 21.707 -2.915 0.163 1.00 96.75 304 PHE A N 1
ATOM 2419 C CA . PHE A 1 304 ? 21.708 -2.783 1.618 1.00 96.75 304 PHE A CA 1
ATOM 2420 C C . PHE A 1 304 ? 21.702 -1.302 2.027 1.00 96.75 304 PHE A C 1
ATOM 2422 O O . PHE A 1 304 ? 22.759 -0.689 2.198 1.00 96.75 304 PHE A O 1
ATOM 2429 N N . SER A 1 305 ? 20.507 -0.720 2.152 1.00 95.12 305 SER A N 1
ATOM 2430 C CA . SER A 1 305 ? 20.282 0.669 2.583 1.00 95.12 305 SER A CA 1
ATOM 2431 C C . SER A 1 305 ? 20.382 0.848 4.100 1.00 95.12 305 SER A C 1
ATOM 2433 O O . SER A 1 305 ? 20.758 1.917 4.570 1.00 95.12 305 SER A O 1
ATOM 2435 N N . GLY A 1 306 ? 20.123 -0.206 4.876 1.00 94.75 306 GLY A N 1
ATOM 2436 C CA . GLY A 1 306 ? 20.108 -0.175 6.342 1.00 94.75 306 GLY A CA 1
ATOM 2437 C C . GLY A 1 306 ? 21.447 0.157 6.996 1.00 94.75 306 GLY A C 1
ATOM 2438 O O . GLY A 1 306 ? 21.470 0.451 8.183 1.00 94.75 306 GLY A O 1
ATOM 2439 N N . LYS A 1 307 ? 22.553 0.147 6.241 1.00 94.25 307 LYS A N 1
ATOM 2440 C CA . LYS A 1 307 ? 23.878 0.594 6.704 1.00 94.25 307 LYS A CA 1
ATOM 2441 C C . LYS A 1 307 ? 23.985 2.113 6.899 1.00 94.25 307 LYS A C 1
ATOM 2443 O O . LYS A 1 307 ? 24.940 2.574 7.518 1.00 94.25 307 LYS A O 1
ATOM 2448 N N . PHE A 1 308 ? 23.040 2.891 6.370 1.00 92.69 308 PHE A N 1
ATOM 2449 C CA . PHE A 1 308 ? 23.020 4.350 6.485 1.00 92.69 308 PHE A CA 1
ATOM 2450 C C . PHE A 1 308 ? 22.081 4.805 7.606 1.00 92.69 308 PHE A C 1
ATOM 2452 O O . PHE A 1 308 ? 20.978 4.284 7.758 1.00 92.69 308 PHE A O 1
ATOM 2459 N N . LYS A 1 309 ? 22.505 5.805 8.392 1.00 88.06 309 LYS A N 1
ATOM 2460 C CA . LYS A 1 309 ? 21.763 6.274 9.580 1.00 88.06 309 LYS A CA 1
ATOM 2461 C C . LYS A 1 309 ? 20.411 6.910 9.251 1.00 88.06 309 LYS A C 1
ATOM 2463 O O . LYS A 1 309 ? 19.510 6.889 10.078 1.00 88.06 309 LYS A O 1
ATOM 2468 N N . ASP A 1 310 ? 20.272 7.511 8.079 1.00 85.44 310 ASP A N 1
ATOM 2469 C CA . ASP A 1 310 ? 19.052 8.182 7.631 1.00 85.44 310 ASP A CA 1
ATOM 2470 C C . ASP A 1 310 ? 18.138 7.281 6.785 1.00 85.44 310 ASP A C 1
ATOM 2472 O O . ASP A 1 310 ? 17.098 7.741 6.308 1.00 85.44 310 ASP A O 1
ATOM 2476 N N . SER A 1 311 ? 18.491 6.001 6.616 1.00 87.38 311 SER A N 1
ATOM 2477 C CA . SER A 1 311 ? 17.624 5.029 5.957 1.00 87.38 311 SER A CA 1
ATOM 2478 C C . SER A 1 311 ? 16.473 4.608 6.871 1.00 87.38 311 SER A C 1
ATOM 2480 O O . SER A 1 311 ? 16.667 4.319 8.050 1.00 87.38 311 SER A O 1
ATOM 2482 N N . ASN A 1 312 ? 15.271 4.515 6.301 1.00 88.81 312 ASN A N 1
ATOM 2483 C CA . ASN A 1 312 ? 14.099 3.943 6.973 1.00 88.81 312 ASN A CA 1
ATOM 2484 C C . ASN A 1 312 ? 13.883 2.459 6.631 1.00 88.81 312 ASN A C 1
ATOM 2486 O O . ASN A 1 312 ? 12.930 1.861 7.130 1.00 88.81 312 ASN A O 1
ATOM 2490 N N . TRP A 1 313 ? 14.746 1.893 5.780 1.00 93.62 313 TRP A N 1
ATOM 2491 C CA . TRP A 1 313 ? 14.637 0.528 5.268 1.00 93.62 313 TRP A CA 1
ATOM 2492 C C . TRP A 1 313 ? 15.980 -0.194 5.335 1.00 93.62 313 TRP A C 1
ATOM 2494 O O . TRP A 1 313 ? 17.026 0.384 5.010 1.00 93.62 313 TRP A O 1
ATOM 2504 N N . LEU A 1 314 ? 15.957 -1.473 5.688 1.00 96.56 314 LEU A N 1
ATOM 2505 C CA . LEU A 1 314 ? 17.121 -2.347 5.683 1.00 96.56 314 LEU A CA 1
ATOM 2506 C C . LEU A 1 314 ? 17.587 -2.626 4.256 1.00 96.56 314 LEU A C 1
ATOM 2508 O O . LEU A 1 314 ? 18.781 -2.544 3.971 1.00 96.56 314 LEU A O 1
ATOM 2512 N N . GLN A 1 315 ? 16.655 -2.915 3.353 1.00 98.00 315 GLN A N 1
ATOM 2513 C CA . GLN A 1 315 ? 16.942 -3.176 1.948 1.00 98.00 315 GLN A CA 1
ATOM 2514 C C . GLN A 1 315 ? 15.922 -2.488 1.043 1.00 98.00 315 GLN A C 1
ATOM 2516 O O . GLN A 1 315 ? 14.736 -2.423 1.368 1.00 98.00 315 GLN A O 1
ATOM 2521 N N . ALA A 1 316 ? 16.377 -2.039 -0.122 1.00 97.56 316 ALA A N 1
ATOM 2522 C CA . ALA A 1 316 ? 15.524 -1.443 -1.141 1.00 97.56 316 ALA A CA 1
ATOM 2523 C C . ALA A 1 316 ? 15.948 -1.911 -2.536 1.00 97.56 316 ALA A C 1
ATOM 2525 O O . ALA A 1 316 ? 17.137 -2.011 -2.827 1.00 97.56 316 ALA A O 1
ATOM 2526 N N . TYR A 1 317 ? 14.977 -2.190 -3.397 1.00 97.94 317 TYR A N 1
ATOM 2527 C CA . TYR A 1 317 ? 15.188 -2.324 -4.835 1.00 97.94 317 TYR A CA 1
ATOM 2528 C C . TYR A 1 317 ? 15.136 -0.926 -5.443 1.00 97.94 317 TYR A C 1
ATOM 2530 O O . TYR A 1 317 ? 14.178 -0.201 -5.180 1.00 97.94 317 TYR A O 1
ATOM 2538 N N . LEU A 1 318 ? 16.159 -0.540 -6.204 1.00 96.75 318 LEU A N 1
ATOM 2539 C CA . LEU A 1 318 ? 16.251 0.775 -6.844 1.00 96.75 318 LEU A CA 1
ATOM 2540 C C . LEU A 1 318 ? 16.098 0.601 -8.357 1.00 96.75 318 LEU A C 1
ATOM 2542 O O . LEU A 1 318 ? 16.669 -0.329 -8.923 1.00 96.75 318 LEU A O 1
ATOM 2546 N N . PHE A 1 319 ? 15.343 1.490 -8.997 1.00 96.00 319 PHE A N 1
ATOM 2547 C CA . PHE A 1 319 ? 14.967 1.377 -10.403 1.00 96.00 319 PHE A CA 1
ATOM 2548 C C . PHE A 1 319 ? 15.237 2.687 -11.145 1.00 96.00 319 PHE A C 1
ATOM 2550 O O . PHE A 1 319 ? 14.841 3.764 -10.688 1.00 96.00 319 PHE A O 1
ATOM 2557 N N . GLU A 1 320 ? 15.895 2.592 -12.296 1.00 93.50 320 GLU A N 1
ATOM 2558 C CA . GLU A 1 320 ? 16.111 3.713 -13.217 1.00 93.50 320 GLU A CA 1
ATOM 2559 C C . GLU A 1 320 ? 14.799 4.134 -13.899 1.00 93.50 320 GLU A C 1
ATOM 2561 O O . GLU A 1 320 ? 13.835 3.369 -13.944 1.00 93.50 320 GLU A O 1
ATOM 2566 N N . LYS A 1 321 ? 14.738 5.357 -14.441 1.00 85.81 321 LYS A N 1
ATOM 2567 C CA . LYS A 1 321 ? 13.495 5.940 -14.991 1.00 85.81 321 LYS A CA 1
ATOM 2568 C C . LYS A 1 321 ? 12.851 5.123 -16.108 1.00 85.81 321 LYS A C 1
ATOM 2570 O O . LYS A 1 321 ? 11.631 4.996 -16.148 1.00 85.81 321 LYS A O 1
ATOM 2575 N N . ASN A 1 322 ? 13.672 4.582 -16.998 1.00 84.94 322 ASN A N 1
ATOM 2576 C CA . ASN A 1 322 ? 13.218 3.877 -18.193 1.00 84.94 322 ASN A CA 1
ATOM 2577 C C . ASN A 1 322 ? 13.491 2.374 -18.109 1.00 84.94 322 ASN A C 1
ATOM 2579 O O . ASN A 1 322 ? 13.515 1.711 -19.142 1.00 84.94 322 ASN A O 1
ATOM 2583 N N . VAL A 1 323 ? 13.720 1.839 -16.901 1.00 91.00 323 VAL A N 1
ATOM 2584 C CA . VAL A 1 323 ? 13.863 0.393 -16.746 1.00 91.00 323 VAL A CA 1
ATOM 2585 C C . VAL A 1 323 ? 12.567 -0.285 -17.181 1.00 91.00 323 VAL A C 1
ATOM 2587 O O . VAL A 1 323 ? 11.461 0.173 -16.863 1.00 91.00 323 VAL A O 1
ATOM 2590 N N . ASP A 1 324 ? 12.715 -1.373 -17.921 1.00 91.81 324 ASP A N 1
ATOM 2591 C CA . ASP A 1 324 ? 11.614 -2.256 -18.263 1.00 91.81 324 ASP A CA 1
ATOM 2592 C C . ASP A 1 324 ? 11.913 -3.686 -17.810 1.00 91.81 324 ASP A C 1
ATOM 2594 O O . ASP A 1 324 ? 13.004 -4.004 -17.321 1.00 91.81 324 ASP A O 1
ATOM 2598 N N . TYR A 1 325 ? 10.905 -4.542 -17.913 1.00 94.31 325 TYR A N 1
ATOM 2599 C CA . TYR A 1 325 ? 11.061 -5.972 -17.702 1.00 94.31 325 TYR A CA 1
ATOM 2600 C C . TYR A 1 325 ? 12.041 -6.555 -18.729 1.00 94.31 325 TYR A C 1
ATOM 2602 O O . TYR A 1 325 ? 12.237 -5.993 -19.803 1.00 94.31 325 TYR A O 1
ATOM 2610 N N . LEU A 1 326 ? 12.661 -7.693 -18.406 1.00 88.25 326 LEU A N 1
ATOM 2611 C CA . LEU A 1 326 ? 13.631 -8.313 -19.312 1.00 88.25 326 LEU A CA 1
ATOM 2612 C C . LEU A 1 326 ? 12.989 -8.608 -20.683 1.00 88.25 326 LEU A C 1
ATOM 2614 O O . LEU A 1 326 ? 11.875 -9.138 -20.754 1.00 88.25 326 LEU A O 1
ATOM 2618 N N . GLU A 1 327 ? 13.693 -8.277 -21.763 1.00 80.75 327 GLU A N 1
ATOM 2619 C CA . GLU A 1 327 ? 13.298 -8.619 -23.135 1.00 80.75 327 GLU A CA 1
ATOM 2620 C C . GLU A 1 327 ? 13.470 -10.124 -23.397 1.00 80.75 327 GLU A C 1
ATOM 2622 O O . GLU A 1 327 ? 14.196 -10.819 -22.673 1.00 80.75 327 GLU A O 1
ATOM 2627 N N . ASP A 1 328 ? 12.763 -10.654 -24.398 1.00 62.50 328 ASP A N 1
ATOM 2628 C CA . ASP A 1 328 ? 12.978 -12.036 -24.825 1.00 62.50 328 ASP A CA 1
ATOM 2629 C C . ASP A 1 328 ? 14.339 -12.151 -25.532 1.00 62.50 328 ASP A C 1
ATOM 2631 O O . ASP A 1 328 ? 14.691 -11.330 -26.380 1.00 62.50 328 ASP A O 1
ATOM 2635 N N . ARG A 1 329 ? 15.127 -13.178 -25.194 1.00 56.06 329 ARG A N 1
ATOM 2636 C CA . ARG A 1 329 ? 16.462 -13.362 -25.794 1.00 56.06 329 ARG A CA 1
ATOM 2637 C C . ARG A 1 329 ? 16.378 -13.638 -27.297 1.00 56.06 329 ARG A C 1
ATOM 2639 O O . ARG A 1 329 ? 17.333 -13.337 -28.002 1.00 56.06 329 ARG A O 1
ATOM 2646 N N . ASN A 1 330 ? 15.247 -14.159 -27.778 1.00 53.84 330 ASN A N 1
ATOM 2647 C CA . ASN A 1 330 ? 15.040 -14.449 -29.197 1.00 53.84 330 ASN A CA 1
ATOM 2648 C C . ASN A 1 330 ? 14.804 -13.179 -30.041 1.00 53.84 330 ASN A C 1
ATOM 2650 O O . ASN A 1 330 ? 15.300 -13.106 -31.160 1.00 53.84 330 ASN A O 1
ATOM 2654 N N . GLU A 1 331 ? 14.132 -12.150 -29.507 1.00 49.97 331 GLU A N 1
ATOM 2655 C CA . GLU A 1 331 ? 13.947 -10.867 -30.215 1.00 49.97 331 GLU A CA 1
ATOM 2656 C C . GLU A 1 331 ? 15.259 -10.066 -30.292 1.00 49.97 331 GLU A C 1
ATOM 2658 O O . GLU A 1 331 ? 15.551 -9.428 -31.305 1.00 49.97 331 GLU A O 1
ATOM 2663 N N . ALA A 1 332 ? 16.097 -10.151 -29.252 1.00 47.25 332 ALA A N 1
ATOM 2664 C CA . ALA A 1 332 ? 17.409 -9.508 -29.236 1.00 47.25 332 ALA A CA 1
ATOM 2665 C C . ALA A 1 332 ? 18.390 -10.130 -30.250 1.00 47.25 332 ALA A C 1
ATOM 2667 O O . ALA A 1 332 ? 19.192 -9.412 -30.844 1.00 47.25 332 ALA A O 1
ATOM 2668 N N . GLU A 1 333 ? 18.329 -11.446 -30.481 1.00 47.66 333 GLU A N 1
ATOM 2669 C CA . GLU A 1 333 ? 19.147 -12.115 -31.503 1.00 47.66 333 GLU A CA 1
ATOM 2670 C C . GLU A 1 333 ? 18.653 -11.821 -32.931 1.00 47.66 333 GLU A C 1
ATOM 2672 O O . GLU A 1 333 ? 19.482 -11.612 -33.819 1.00 47.66 333 GLU A O 1
ATOM 2677 N N . GLU A 1 334 ? 17.338 -11.700 -33.157 1.00 46.69 334 GLU A N 1
ATOM 2678 C CA . GLU A 1 334 ? 16.792 -11.311 -34.467 1.00 46.69 334 GLU A CA 1
ATOM 2679 C C . GLU A 1 334 ? 17.200 -9.884 -34.868 1.00 46.69 334 GLU A C 1
ATOM 2681 O O . GLU A 1 334 ? 17.650 -9.689 -35.996 1.00 46.69 334 GLU A O 1
ATOM 2686 N N . LEU A 1 335 ? 17.175 -8.922 -33.936 1.00 47.28 335 LEU A N 1
ATOM 2687 C CA . LEU A 1 335 ? 17.615 -7.532 -34.155 1.00 47.28 335 LEU A CA 1
ATOM 2688 C C . LEU A 1 335 ? 19.125 -7.373 -34.395 1.00 47.28 335 LEU A C 1
ATOM 2690 O O . LEU A 1 335 ? 19.551 -6.384 -34.986 1.00 47.28 335 LEU A O 1
ATOM 2694 N N . ILE A 1 336 ? 19.943 -8.319 -33.928 1.00 48.59 336 ILE A N 1
ATOM 2695 C CA . ILE A 1 336 ? 21.397 -8.340 -34.173 1.00 48.59 336 ILE A CA 1
ATOM 2696 C C . ILE A 1 336 ? 21.722 -9.079 -35.486 1.00 48.59 336 ILE A C 1
ATOM 2698 O O . ILE A 1 336 ? 22.808 -8.913 -36.046 1.00 48.59 336 ILE A O 1
ATOM 2702 N N . SER A 1 337 ? 20.783 -9.886 -35.991 1.00 45.66 337 SER A N 1
ATOM 2703 C CA . SER A 1 337 ? 20.919 -10.658 -37.232 1.00 45.66 337 SER A CA 1
ATOM 2704 C C . SER A 1 337 ? 20.287 -10.007 -38.475 1.00 45.66 337 SER A C 1
ATOM 2706 O O . SER A 1 337 ? 20.528 -10.487 -39.586 1.00 45.66 337 SER A O 1
ATOM 2708 N N . SER A 1 338 ? 19.513 -8.928 -38.300 1.00 42.44 338 SER A N 1
ATOM 2709 C CA . SER A 1 338 ? 18.949 -8.066 -39.355 1.00 42.44 338 SER A CA 1
ATOM 2710 C C . SER A 1 338 ? 19.785 -6.813 -39.576 1.00 42.44 338 SER A C 1
ATOM 2712 O O . SER A 1 338 ? 19.940 -6.403 -40.749 1.00 42.44 338 SER A O 1
#

Radius of gyration: 19.66 Å; Cα contacts (8 Å, |Δi|>4): 666; chains: 1; bounding box: 47×58×63 Å

InterPro domains:
  IPR011697 Peptidase C26 [PF07722] (12-243)
  IPR015527 Peptidase C26, gamma-glutamyl hydrolase [PS51275] (1-320)
  IPR015527 Peptidase C26, gamma-glutamyl hydrolase [PTHR11315] (8-320)
  IPR029062 Class I glutamine amidotransferase-like [G3DSA:3.40.50.880] (8-320)
  IPR029062 Class I glutamine amidotransferase-like [SSF52317] (33-289)